Protein 4C6H (pdb70)

Solvent-accessible surface area: 11562 Å² total; per-residue (Å²): 190,91,57,30,109,88,108,14,94,82,15,78,0,120,66,30,64,0,0,18,10,26,96,46,127,54,67,8,2,0,0,0,0,0,4,1,2,2,0,16,3,0,38,60,0,17,86,46,0,61,78,85,4,43,7,0,0,0,0,0,1,0,0,7,26,7,50,54,19,100,147,21,13,90,131,16,0,34,2,54,52,1,16,71,24,1,39,21,0,0,133,102,19,43,3,80,107,74,0,1,0,0,0,0,15,7,0,0,0,0,0,0,36,6,0,54,76,67,54,143,6,17,67,0,0,0,0,0,3,3,18,9,28,28,20,165,40,45,120,56,7,18,132,151,12,41,137,40,25,68,34,0,60,36,129,49,0,49,86,28,0,19,119,110,7,50,14,0,65,38,28,0,67,48,17,7,96,83,127,28,72,142,138,24,19,68,23,3,82,90,16,0,69,99,75,26,61,38,21,6,0,0,0,6,0,1,54,18,18,2,3,107,33,113,22,137,74,0,19,98,32,1,71,44,0,38,97,36,0,36,131,20,84,16,34,0,0,0,1,8,3,88,64,4,18,32,3,47,46,128,18,39,89,122,1,115,90,21,42,87,45,63,62,50,71,6,52,0,16,16,2,0,2,4,35,5,24,86,99,0,0,42,15,0,87,96,16,19,75,90,89

CATH classification: 3.40.50.1820

Sequence (291 aa):
TTSFRRDKKKKFATVHGKQMAYIEEEGTGDPIVFLHGNPMSSYLWRNIIMPHLAGKGRRLIAPDLIGMGDSDKLDNNSGPDSYTFAEHCTYLFALLEEQLGVTENNVTLVIHDWGSGLGFHWAHTHSDAVKGIAFMEAIVETREESWDAFPERAREMFQALRSPAGEEMVLEKNLFVEALVPGSSILRDLTEEEMNEYRRPFANAGEDRRPTLTFPRQVPIEGQPKDVTELVDAYVDDWLGQTSIPKLFIINADPGVLITGEVVRDRVRRSWPNLTEVVTVAGLHFIQEDSPDDEIGAAVRRDWHASL

Secondary structure (DSSP, 8-state):
---TGGG-EEEEETTEEEEEEEE-SSSEEEEE--TT--GGGGTTTGGGGTTSSEEEEEPPTTSTTSPPPTT--TTSS-HHHHHHHHHHHHHHTT--SSEEEEEEHHHHHHHHHHHHHTTTSEEEEEEEEE----BSSGGGS-GGGHHHHHHHTSTTHHIIIIIT-HIIIIIHHHT-SSPPPHHHHHHHHGGG-SSSGGGTHHHHHHHHS-BTTBSHHHHHHHHHHHHHHTT--S-EEEEEEEE-SSS-HHHHHHHTTSTTEEEEEEEESS-GGGT-HHHHHHHHHHHHHT-

Radius of gyration: 17.49 Å; Cα contacts (8 Å, |Δi|>4): 575; chains: 1; bounding box: 44×41×46 Å

Structure (mmCIF, N/CA/C/O backbone):
data_4C6H
#
_entry.id   4C6H
#
_cell.length_a   64.450
_cell.length_b   71.410
_cell.length_c   59.750
_cell.angle_alpha   90.00
_cell.angle_beta   90.00
_cell.angle_gamma   90.00
#
_symmetry.space_group_name_H-M   'P 21 21 2'
#
loop_
_entity.id
_entity.type
_entity.pdbx_description
1 polymer 'HALOALKANE DEHALOGENASE'
2 non-polymer 'CHLORIDE ION'
3 non-polymer 'TRIETHYLENE GLYCOL'
4 non-polymer HEXAN-1-OL
5 water water
#
loop_
_atom_site.group_PDB
_atom_site.id
_atom_site.type_symbol
_atom_site.label_atom_id
_atom_site.label_alt_id
_atom_site.label_comp_id
_atom_site.label_asym_id
_atom_site.label_entity_id
_atom_site.label_seq_id
_atom_site.pdbx_PDB_ins_code
_atom_site.Cartn_x
_atom_site.Cartn_y
_atom_site.Cartn_z
_atom_site.occupancy
_atom_site.B_iso_or_equiv
_atom_site.auth_seq_id
_atom_site.auth_comp_id
_atom_site.auth_asym_id
_atom_site.auth_atom_id
_atom_site.pdbx_PDB_model_num
ATOM 1 N N . THR A 1 1 ? 15.269 5.832 -9.583 1.00 92.52 2 THR A N 1
ATOM 2 C CA . THR A 1 1 ? 14.000 6.419 -9.053 1.00 90.03 2 THR A CA 1
ATOM 3 C C . THR A 1 1 ? 12.807 6.058 -9.948 1.00 93.38 2 THR A C 1
ATOM 4 O O . THR A 1 1 ? 12.952 5.942 -11.171 1.00 101.28 2 THR A O 1
ATOM 8 N N . THR A 1 2 ? 11.639 5.862 -9.335 1.00 71.38 3 THR A N 1
ATOM 9 C CA . THR A 1 2 ? 10.419 5.537 -10.082 1.00 69.84 3 THR A CA 1
ATOM 10 C C . THR A 1 2 ? 9.705 6.805 -10.562 1.00 60.48 3 THR A C 1
ATOM 11 O O . THR A 1 2 ? 9.229 7.605 -9.751 1.00 62.99 3 THR A O 1
ATOM 15 N N . SER A 1 3 ? 9.628 6.970 -11.882 1.00 55.29 4 SER A N 1
ATOM 16 C CA . SER A 1 3 ? 8.987 8.146 -12.481 1.00 48.43 4 SER A CA 1
ATOM 17 C C . SER A 1 3 ? 7.464 8.058 -12.397 1.00 51.63 4 SER A C 1
ATOM 18 O O . SER A 1 3 ? 6.897 7.007 -12.039 1.00 39.63 4 SER A O 1
ATOM 21 N N . PHE A 1 4 ? 6.802 9.170 -12.708 1.00 37.54 5 PHE A N 1
ATOM 22 C CA . PHE A 1 4 ? 5.349 9.223 -12.603 1.00 34.59 5 PHE A CA 1
ATOM 23 C C . PHE A 1 4 ? 4.674 8.336 -13.635 1.00 23.13 5 PHE A C 1
ATOM 24 O O . PHE A 1 4 ? 3.814 7.534 -13.266 1.00 31.38 5 PHE A O 1
ATOM 32 N N . ARG A 1 5 ? 5.049 8.495 -14.907 1.00 27.87 6 ARG A N 1
ATOM 33 C CA A ARG A 1 5 ? 4.575 7.625 -15.998 0.60 29.33 6 ARG A CA 1
ATOM 34 C CA B ARG A 1 5 ? 4.571 7.640 -15.988 0.40 28.98 6 ARG A CA 1
ATOM 35 C C . ARG A 1 5 ? 4.596 6.149 -15.577 1.00 36.29 6 ARG A C 1
ATOM 36 O O . ARG A 1 5 ? 3.633 5.400 -15.821 1.00 27.45 6 ARG A O 1
ATOM 51 N N . ASP A 1 6 ? 5.679 5.741 -14.916 1.00 32.59 7 ASP A N 1
ATOM 52 C CA . ASP A 1 6 ? 5.856 4.357 -14.444 1.00 32.18 7 ASP A CA 1
ATOM 53 C C . ASP A 1 6 ? 4.793 3.818 -13.490 1.00 30.61 7 ASP A C 1
ATOM 54 O O . ASP A 1 6 ? 4.539 2.604 -13.475 1.00 25.85 7 ASP A O 1
ATOM 59 N N . LYS A 1 7 ? 4.182 4.692 -12.687 1.00 25.15 8 LYS A N 1
ATOM 60 C CA . LYS A 1 7 ? 3.186 4.256 -11.706 1.00 24.08 8 LYS A CA 1
ATOM 61 C C . LYS A 1 7 ? 1.778 4.018 -12.295 1.00 21.34 8 LYS A C 1
ATOM 62 O O . LYS A 1 7 ? 0.881 3.583 -11.572 1.00 24.36 8 LYS A O 1
ATOM 68 N N . LYS A 1 8 ? 1.597 4.286 -13.587 1.00 16.48 9 LYS A N 1
ATOM 69 C CA . LYS A 1 8 ? 0.254 4.260 -14.174 1.00 18.45 9 LYS A CA 1
ATOM 70 C C . LYS A 1 8 ? -0.249 2.878 -14.581 1.00 18.63 9 LYS A C 1
ATOM 71 O O . LYS A 1 8 ? 0.529 2.023 -15.034 1.00 20.05 9 LYS A O 1
ATOM 77 N N . LYS A 1 9 ? -1.546 2.698 -14.370 1.00 18.52 10 LYS A N 1
ATOM 78 C CA A LYS A 1 9 ? -2.274 1.531 -14.855 0.60 16.82 10 LYS A CA 1
ATOM 79 C CA B LYS A 1 9 ? -2.302 1.536 -14.836 0.40 17.23 10 LYS A CA 1
ATOM 80 C C . LYS A 1 9 ? -3.015 1.923 -16.123 1.00 21.01 10 LYS A C 1
ATOM 81 O O . LYS A 1 9 ? -3.159 3.130 -16.444 1.00 18.40 10 LYS A O 1
ATOM 92 N N . PHE A 1 10 ? -3.485 0.929 -16.863 1.00 17.66 11 PHE A N 1
ATOM 93 C CA . PHE A 1 10 ? -4.101 1.181 -18.146 1.00 17.85 11 PHE A CA 1
ATOM 94 C C . PHE A 1 10 ? -5.381 0.386 -18.325 1.00 24.87 11 PHE A C 1
ATOM 95 O O . PHE A 1 10 ? -5.441 -0.791 -17.955 1.00 25.06 11 PHE A O 1
ATOM 103 N N . ALA A 1 11 ? -6.384 1.028 -18.911 1.00 20.81 12 ALA A N 1
ATOM 104 C CA . ALA A 1 11 ? -7.659 0.389 -19.203 1.00 22.24 12 ALA A CA 1
ATOM 105 C C . ALA A 1 11 ? -8.024 0.610 -20.663 1.00 23.20 12 ALA A C 1
ATOM 106 O O . ALA A 1 11 ? -7.730 1.656 -21.241 1.00 21.69 12 ALA A O 1
ATOM 108 N N . THR A 1 12 ? -8.665 -0.384 -21.280 1.00 22.33 13 THR A N 1
ATOM 109 C CA . THR A 1 12 ? -9.102 -0.235 -22.652 1.00 22.36 13 THR A CA 1
ATOM 110 C C . THR A 1 12 ? -10.549 0.269 -22.688 1.00 18.52 13 THR A C 1
ATOM 111 O O . THR A 1 12 ? -11.462 -0.375 -22.158 1.00 22.89 13 THR A O 1
ATOM 115 N N . VAL A 1 13 ? -10.734 1.468 -23.244 1.00 19.10 14 VAL A N 1
ATOM 116 C CA . VAL A 1 13 ? -12.029 2.146 -23.227 1.00 20.01 14 VAL A CA 1
ATOM 117 C C . VAL A 1 13 ? -12.385 2.523 -24.648 1.00 21.40 14 VAL A C 1
ATOM 118 O O . VAL A 1 13 ? -11.661 3.292 -25.291 1.00 22.75 14 VAL A O 1
ATOM 122 N N . HIS A 1 14 ? -13.481 1.962 -25.155 1.00 23.11 15 HIS A N 1
ATOM 123 C CA . HIS A 1 14 ? -13.806 2.104 -26.589 1.00 25.34 15 HIS A CA 1
ATOM 124 C C . HIS A 1 14 ? -12.601 1.876 -27.507 1.00 27.31 15 HIS A C 1
ATOM 125 O O . HIS A 1 14 ? -12.418 2.602 -28.489 1.00 32.23 15 HIS A O 1
ATOM 132 N N . GLY A 1 15 ? -11.791 0.867 -27.182 1.00 30.52 16 GLY A N 1
ATOM 133 C CA . GLY A 1 15 ? -10.618 0.519 -27.981 1.00 33.18 16 GLY A CA 1
ATOM 134 C C . GLY A 1 15 ? -9.380 1.378 -27.765 1.00 35.33 16 GLY A C 1
ATOM 135 O O . GLY A 1 15 ? -8.323 1.096 -28.334 1.00 35.52 16 GLY A O 1
ATOM 136 N N . LYS A 1 16 ? -9.502 2.429 -26.952 1.00 23.91 17 LYS A N 1
ATOM 137 C CA . LYS A 1 16 ? -8.377 3.344 -26.679 1.00 28.93 17 LYS A CA 1
ATOM 138 C C . LYS A 1 16 ? -7.826 3.074 -25.279 1.00 21.56 17 LYS A C 1
ATOM 139 O O . LYS A 1 16 ? -8.592 2.770 -24.364 1.00 26.74 17 LYS A O 1
ATOM 145 N N . GLN A 1 17 ? -6.507 3.184 -25.085 1.00 21.88 18 GLN A N 1
ATOM 146 C CA . GLN A 1 17 ? -5.932 2.983 -23.761 1.00 24.17 18 GLN A CA 1
ATOM 147 C C . GLN A 1 17 ? -6.090 4.292 -22.990 1.00 22.70 18 GLN A C 1
ATOM 148 O O . GLN A 1 17 ? -5.754 5.365 -23.517 1.00 24.64 18 GLN A O 1
ATOM 154 N N . MET A 1 18 ? -6.599 4.179 -21.759 1.00 21.07 19 MET A N 1
ATOM 155 C CA . MET A 1 18 ? -6.677 5.329 -20.841 1.00 21.19 19 MET A CA 1
ATOM 156 C C . MET A 1 18 ? -5.825 5.019 -19.645 1.00 20.29 19 MET A C 1
ATOM 157 O O . MET A 1 18 ? -5.940 3.938 -19.061 1.00 20.58 19 MET A O 1
ATOM 162 N N . ALA A 1 19 ? -4.943 5.961 -19.298 1.00 18.27 20 ALA A N 1
ATOM 163 C CA . ALA A 1 19 ? -4.017 5.796 -18.182 1.00 15.98 20 ALA A CA 1
ATOM 164 C C . ALA A 1 19 ? -4.603 6.379 -16.937 1.00 15.54 20 ALA A C 1
ATOM 165 O O . ALA A 1 19 ? -5.354 7.362 -17.015 1.00 17.83 20 ALA A O 1
ATOM 167 N N . TYR A 1 20 ? -4.257 5.801 -15.798 1.00 15.74 21 TYR A N 1
ATOM 168 C CA . TYR A 1 20 ? -4.718 6.341 -14.517 1.00 16.86 21 TYR A CA 1
ATOM 169 C C . TYR A 1 20 ? -3.858 5.840 -13.390 1.00 19.18 21 TYR A C 1
ATOM 170 O O . TYR A 1 20 ? -3.249 4.761 -13.462 1.00 18.71 21 TYR A O 1
ATOM 179 N N . ILE A 1 21 ? -3.822 6.627 -12.337 1.00 15.98 22 ILE A N 1
ATOM 180 C CA . ILE A 1 21 ? -3.273 6.215 -11.082 1.00 17.12 22 ILE A CA 1
ATOM 181 C C . ILE A 1 21 ? -4.371 5.570 -10.261 1.00 19.82 22 ILE A C 1
ATOM 182 O O . ILE A 1 21 ? -5.479 6.111 -10.169 1.00 18.66 22 ILE A O 1
ATOM 187 N N . GLU A 1 22 ? -4.075 4.410 -9.670 1.00 20.78 23 GLU A N 1
ATOM 188 C CA . GLU A 1 22 ? -4.967 3.836 -8.676 1.00 22.45 23 GLU A CA 1
ATOM 189 C C . GLU A 1 22 ? -4.185 3.233 -7.516 1.00 26.82 23 GLU A C 1
ATOM 190 O O . GLU A 1 22 ? -3.310 2.375 -7.730 1.00 28.36 23 GLU A O 1
ATOM 196 N N . GLU A 1 23 ? -4.502 3.684 -6.304 1.00 18.01 24 GLU A N 1
ATOM 197 C CA A GLU A 1 23 ? -3.850 3.162 -5.093 0.60 21.68 24 GLU A CA 1
ATOM 198 C CA B GLU A 1 23 ? -3.839 3.190 -5.089 0.40 21.88 24 GLU A CA 1
ATOM 199 C C . GLU A 1 23 ? -4.807 3.017 -3.917 1.00 24.51 24 GLU A C 1
ATOM 200 O O . GLU A 1 23 ? -5.618 3.885 -3.646 1.00 22.34 24 GLU A O 1
ATOM 211 N N . GLY A 1 24 ? -4.702 1.896 -3.200 1.00 19.99 25 GLY A N 1
ATOM 212 C CA . GLY A 1 24 ? -5.491 1.714 -1.984 1.00 20.84 25 GLY A CA 1
ATOM 213 C C . GLY A 1 24 ? -6.804 0.990 -2.231 1.00 18.57 25 GLY A C 1
ATOM 214 O O . GLY A 1 24 ? -7.162 0.685 -3.369 1.00 21.18 25 GLY A O 1
ATOM 215 N N . THR A 1 25 ? -7.518 0.715 -1.145 1.00 19.87 26 THR A N 1
ATOM 216 C CA . THR A 1 25 ? -8.789 -0.020 -1.230 1.00 21.03 26 THR A CA 1
ATOM 217 C C . THR A 1 25 ? -9.857 0.766 -0.479 1.00 21.29 26 THR A C 1
ATOM 218 O O . THR A 1 25 ? -9.563 1.591 0.394 1.00 23.13 26 THR A O 1
ATOM 222 N N . GLY A 1 26 ? -11.109 0.516 -0.817 1.00 20.21 27 GLY A N 1
ATOM 223 C CA . GLY A 1 26 ? -12.197 1.168 -0.107 1.00 19.36 27 GLY A CA 1
ATOM 224 C C . GLY A 1 26 ? -13.027 1.906 -1.129 1.00 17.48 27 GLY A C 1
ATOM 225 O O . GLY A 1 26 ? -12.986 1.578 -2.309 1.00 21.41 27 GLY A O 1
ATOM 226 N N . ASP A 1 27 ? -13.781 2.892 -0.660 1.00 20.59 28 ASP A N 1
ATOM 227 C CA . ASP A 1 27 ? -14.626 3.694 -1.544 1.00 18.84 28 ASP A CA 1
ATOM 228 C C . ASP A 1 27 ? -13.738 4.648 -2.356 1.00 16.34 28 ASP A C 1
ATOM 229 O O . ASP A 1 27 ? -12.671 5.040 -1.890 1.00 21.54 28 ASP A O 1
ATOM 234 N N . PRO A 1 28 ? -14.160 4.977 -3.590 1.00 16.93 29 PRO A N 1
ATOM 235 C CA . PRO A 1 28 ? -13.258 5.751 -4.464 1.00 15.64 29 PRO A CA 1
ATOM 236 C C . PRO A 1 28 ? -13.158 7.219 -4.106 1.00 14.29 29 PRO A C 1
ATOM 237 O O . PRO A 1 28 ? -14.152 7.841 -3.746 1.00 15.25 29 PRO A O 1
ATOM 241 N N . ILE A 1 29 ? -11.941 7.749 -4.237 1.00 12.20 30 ILE A N 1
ATOM 242 C CA . ILE A 1 29 ? -11.687 9.191 -4.100 1.00 12.47 30 ILE A CA 1
ATOM 243 C C . ILE A 1 29 ? -11.039 9.519 -5.431 1.00 12.57 30 ILE A C 1
ATOM 244 O O . ILE A 1 29 ? -9.926 9.069 -5.694 1.00 12.84 30 ILE A O 1
ATOM 249 N N . VAL A 1 30 ? -11.775 10.259 -6.260 1.00 11.25 31 VAL A N 1
ATOM 250 C CA . VAL A 1 30 ? -11.456 10.402 -7.696 1.00 10.03 31 VAL A CA 1
ATOM 251 C C . VAL A 1 30 ? -11.013 11.828 -7.957 1.00 12.60 31 VAL A C 1
ATOM 252 O O . VAL A 1 30 ? -11.792 12.757 -7.729 1.00 12.52 31 VAL A O 1
ATOM 256 N N . PHE A 1 31 ? -9.786 11.965 -8.473 1.00 11.47 32 PHE A N 1
ATOM 257 C CA . PHE A 1 31 ? -9.141 13.272 -8.690 1.00 11.82 32 PHE A CA 1
ATOM 258 C C . PHE A 1 31 ? -9.182 13.585 -10.174 1.00 12.79 32 PHE A C 1
ATOM 259 O O . PHE A 1 31 ? -8.595 12.821 -10.964 1.00 12.67 32 PHE A O 1
ATOM 267 N N . LEU A 1 32 ? -9.848 14.681 -10.579 1.00 10.04 33 LEU A N 1
ATOM 268 C CA . LEU A 1 32 ? -10.028 14.959 -12.045 1.00 8.64 33 LEU A CA 1
ATOM 269 C C . LEU A 1 32 ? -9.315 16.230 -12.421 1.00 11.92 33 LEU A C 1
ATOM 270 O O . LEU A 1 32 ? -9.669 17.323 -11.962 1.00 11.13 33 LEU A O 1
ATOM 275 N N . HIS A 1 33 ? -8.283 16.078 -13.254 1.00 11.24 34 HIS A N 1
ATOM 276 C CA . HIS A 1 33 ? -7.564 17.249 -13.777 1.00 11.37 34 HIS A CA 1
ATOM 277 C C . HIS A 1 33 ? -8.320 17.910 -14.923 1.00 11.26 34 HIS A C 1
ATOM 278 O O . HIS A 1 33 ? -9.272 17.321 -15.482 1.00 12.75 34 HIS A O 1
ATOM 285 N N . GLY A 1 34 ? -7.820 19.076 -15.333 1.00 11.80 35 GLY A N 1
ATOM 286 C CA . GLY A 1 34 ? -8.352 19.782 -16.521 1.00 12.02 35 GLY A CA 1
ATOM 287 C C . GLY A 1 34 ? -7.247 20.166 -17.520 1.00 11.75 35 GLY A C 1
ATOM 288 O O . GLY A 1 34 ? -6.273 19.430 -17.702 1.00 12.71 35 GLY A O 1
ATOM 289 N N . ASN A 1 35 ? -7.387 21.330 -18.151 1.00 11.45 36 ASN A N 1
ATOM 290 C CA . ASN A 1 35 ? -6.526 21.671 -19.290 1.00 12.35 36 ASN A CA 1
ATOM 291 C C . ASN A 1 35 ? -5.361 22.556 -18.850 1.00 14.32 36 ASN A C 1
ATOM 292 O O . ASN A 1 35 ? -5.583 23.531 -18.117 1.00 14.60 36 ASN A O 1
ATOM 297 N N . PRO A 1 36 ? -4.128 22.283 -19.334 1.00 13.77 37 PRO A N 1
ATOM 298 C CA . PRO A 1 36 ? -3.616 21.228 -20.213 1.00 14.89 37 PRO A CA 1
ATOM 299 C C . PRO A 1 36 ? -2.818 20.197 -19.404 1.00 13.05 37 PRO A C 1
ATOM 300 O O . PRO A 1 36 ? -1.661 19.898 -19.695 1.00 12.91 37 PRO A O 1
ATOM 304 N N . MET A 1 37 ? -3.425 19.716 -18.326 1.00 13.76 38 MET A N 1
ATOM 305 C CA . MET A 1 37 ? -2.698 18.974 -17.325 1.00 13.85 38 MET A CA 1
ATOM 306 C C . MET A 1 37 ? -2.928 17.468 -17.420 1.00 11.31 38 MET A C 1
ATOM 307 O O . MET A 1 37 ? -3.358 16.989 -18.463 1.00 13.85 38 MET A O 1
ATOM 312 N N . SER A 1 38 ? -2.611 16.735 -16.349 1.00 13.20 39 SER A N 1
ATOM 313 C CA . SER A 1 38 ? -2.814 15.278 -16.282 1.00 12.46 39 SER A CA 1
ATOM 314 C C . SER A 1 38 ? -2.930 14.902 -14.831 1.00 12.17 39 SER A C 1
ATOM 315 O O . SER A 1 38 ? -2.943 15.763 -13.933 1.00 11.50 39 SER A O 1
ATOM 318 N N . SER A 1 39 ? -2.993 13.601 -14.581 1.00 11.42 40 SER A N 1
ATOM 319 C CA . SER A 1 39 ? -3.009 13.135 -13.197 1.00 11.21 40 SER A CA 1
ATOM 320 C C . SER A 1 39 ? -1.816 13.617 -12.377 1.00 10.62 40 SER A C 1
ATOM 321 O O . SER A 1 39 ? -1.881 13.647 -11.124 1.00 12.24 40 SER A O 1
ATOM 324 N N . TYR A 1 40 ? -0.725 14.007 -13.059 1.00 12.25 41 TYR A N 1
ATOM 325 C CA . TYR A 1 40 ? 0.462 14.526 -12.376 1.00 12.93 41 TYR A CA 1
ATOM 326 C C . TYR A 1 40 ? 0.154 15.751 -11.502 1.00 11.33 41 TYR A C 1
ATOM 327 O O . TYR A 1 40 ? 0.822 15.989 -10.493 1.00 12.95 41 TYR A O 1
ATOM 336 N N . LEU A 1 41 ? -0.895 16.485 -11.882 1.00 11.33 42 LEU A N 1
ATOM 3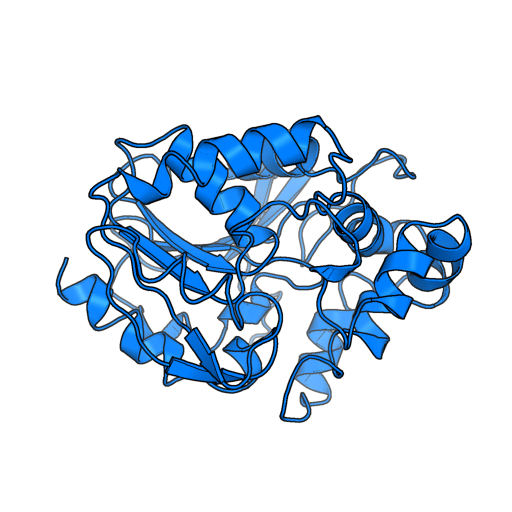37 C CA . LEU A 1 41 ? -1.348 17.666 -11.124 1.00 11.31 42 LEU A CA 1
ATOM 338 C C . LEU A 1 41 ? -1.692 17.314 -9.679 1.00 11.71 42 LEU A C 1
ATOM 339 O O . LEU A 1 41 ? -1.597 18.186 -8.784 1.00 11.46 42 LEU A O 1
ATOM 344 N N . TRP A 1 42 ? -2.081 16.046 -9.448 1.00 10.02 43 TRP A N 1
ATOM 345 C CA . TRP A 1 42 ? -2.510 15.611 -8.112 1.00 10.28 43 TRP A CA 1
ATOM 346 C C . TRP A 1 42 ? -1.415 14.904 -7.314 1.00 11.17 43 TRP A C 1
ATOM 347 O O . TRP A 1 42 ? -1.636 14.459 -6.177 1.00 11.55 43 TRP A O 1
ATOM 358 N N . ARG A 1 43 ? -0.219 14.828 -7.881 1.00 11.53 44 ARG A N 1
ATOM 359 C CA . ARG A 1 43 ? 0.858 14.044 -7.236 1.00 13.41 44 ARG A CA 1
ATOM 360 C C . ARG A 1 43 ? 1.191 14.417 -5.788 1.00 13.64 44 ARG A C 1
ATOM 361 O O . ARG A 1 43 ? 1.536 13.540 -4.986 1.00 13.75 44 ARG A O 1
ATOM 369 N N . ASN A 1 44 ? 1.105 15.708 -5.449 1.00 11.51 45 ASN A N 1
ATOM 370 C CA . ASN A 1 44 ? 1.455 16.152 -4.112 1.00 13.08 45 ASN A CA 1
ATOM 371 C C . ASN A 1 44 ? 0.255 16.266 -3.164 1.00 12.80 45 ASN A C 1
ATOM 372 O O . ASN A 1 44 ? 0.426 16.541 -1.988 1.00 13.05 45 ASN A O 1
ATOM 377 N N . ILE A 1 45 ? -0.942 16.020 -3.709 1.00 11.97 46 ILE A N 1
ATOM 378 C CA A ILE A 1 45 ? -2.143 16.060 -2.902 0.60 11.87 46 ILE A CA 1
ATOM 379 C CA B ILE A 1 45 ? -2.227 16.065 -3.008 0.40 12.21 46 ILE A CA 1
ATOM 380 C C . ILE A 1 45 ? -2.592 14.655 -2.523 1.00 13.67 46 ILE A C 1
ATOM 381 O O . ILE A 1 45 ? -2.979 14.438 -1.363 1.00 12.64 46 ILE A O 1
ATOM 390 N N . MET A 1 46 ? -2.480 13.709 -3.446 1.00 13.36 47 MET A N 1
ATOM 391 C CA . MET A 1 46 ? -2.854 12.310 -3.154 1.00 12.57 47 MET A CA 1
ATOM 392 C C . MET A 1 46 ? -2.237 11.694 -1.881 1.00 13.06 47 MET A C 1
ATOM 393 O O . MET A 1 46 ? -2.928 10.949 -1.183 1.00 13.31 47 MET A O 1
ATOM 398 N N . PRO A 1 47 ? -0.951 11.966 -1.556 1.00 12.91 48 PRO A N 1
ATOM 399 C CA . PRO A 1 47 ? -0.414 11.340 -0.331 1.00 13.58 48 PRO A CA 1
ATOM 400 C C . PRO A 1 47 ? -1.125 11.736 0.950 1.00 14.77 48 PRO A C 1
ATOM 401 O O . PRO A 1 47 ? -1.113 10.968 1.908 1.00 15.26 48 PRO A O 1
ATOM 405 N N . HIS A 1 48 ? -1.781 12.901 0.960 1.00 13.35 49 HIS A N 1
ATOM 406 C CA . HIS A 1 48 ? -2.576 13.327 2.113 1.00 12.57 49 HIS A CA 1
ATOM 407 C C . HIS A 1 48 ? -3.834 12.480 2.316 1.00 14.47 49 HIS A C 1
ATOM 408 O O . HIS A 1 48 ? -4.432 12.513 3.397 1.00 16.48 49 HIS A O 1
ATOM 415 N N . LEU A 1 49 ? -4.219 11.744 1.286 1.00 13.06 50 LEU A N 1
ATOM 416 C CA . LEU A 1 49 ? -5.400 10.854 1.375 1.00 14.78 50 LEU A CA 1
ATOM 417 C C . LEU A 1 49 ? -5.010 9.368 1.405 1.00 15.73 50 LEU A C 1
ATOM 418 O O . LEU A 1 49 ? -5.872 8.480 1.371 1.00 15.23 50 LEU A O 1
ATOM 423 N N . ALA A 1 50 ? -3.712 9.076 1.487 1.00 16.20 51 ALA A N 1
ATOM 424 C CA . ALA A 1 50 ? -3.288 7.680 1.467 1.00 18.12 51 ALA A CA 1
ATOM 425 C C . ALA A 1 50 ? -3.890 6.930 2.661 1.00 17.56 51 ALA A C 1
ATOM 426 O O . ALA A 1 50 ? -3.895 7.418 3.801 1.00 17.87 51 ALA A O 1
ATOM 428 N N . GLY A 1 51 ? -4.451 5.764 2.365 1.00 17.87 52 GLY A N 1
ATOM 429 C CA . GLY A 1 51 ? -5.104 4.946 3.376 1.00 21.95 52 GLY A CA 1
ATOM 430 C C . GLY A 1 51 ? -6.507 5.400 3.737 1.00 25.28 52 GLY A C 1
ATOM 431 O O . GLY A 1 51 ? -7.117 4.863 4.685 1.00 25.18 52 GLY A O 1
ATOM 432 N N . LYS A 1 52 ? -7.036 6.388 3.003 1.00 18.97 53 LYS A N 1
ATOM 433 C CA . LYS A 1 52 ? -8.400 6.892 3.298 1.00 17.54 53 LYS A CA 1
ATOM 434 C C . LYS A 1 52 ? -9.444 6.367 2.330 1.00 18.58 53 LYS A C 1
ATOM 435 O O . LYS A 1 52 ? -10.653 6.509 2.545 1.00 22.81 53 LYS A O 1
ATOM 441 N N . GLY A 1 53 ? -8.985 5.740 1.268 1.00 19.65 54 GLY A N 1
ATOM 442 C CA . GLY A 1 53 ? -9.857 5.164 0.271 1.00 23.19 54 GLY A CA 1
ATOM 443 C C . GLY A 1 53 ? -9.085 4.728 -0.941 1.00 19.69 54 GLY A C 1
ATOM 444 O O . GLY A 1 53 ? -7.853 4.686 -0.943 1.00 19.17 54 GLY A O 1
ATOM 445 N N . ARG A 1 54 ? -9.828 4.351 -1.964 1.00 15.90 55 ARG A N 1
ATOM 446 C CA A ARG A 1 54 ? -9.285 3.916 -3.221 0.50 15.26 55 ARG A CA 1
ATOM 447 C CA B ARG A 1 54 ? -9.235 3.924 -3.217 0.50 15.91 55 ARG A CA 1
ATOM 448 C C . ARG A 1 54 ? -9.035 5.162 -4.075 1.00 18.42 55 ARG A C 1
ATOM 449 O O . ARG A 1 54 ? -9.977 5.697 -4.633 1.00 17.21 55 ARG A O 1
ATOM 464 N N . LEU A 1 55 ? -7.778 5.606 -4.155 1.00 16.06 56 LEU A N 1
ATOM 465 C CA . LEU A 1 55 ? -7.441 6.857 -4.863 1.00 14.09 56 LEU A CA 1
ATOM 466 C C . LEU A 1 55 ? -7.292 6.604 -6.343 1.00 16.60 56 LEU A C 1
ATOM 467 O O . LEU A 1 55 ? -6.513 5.736 -6.772 1.00 17.20 56 LEU A O 1
ATOM 472 N N . ILE A 1 56 ? -8.057 7.341 -7.138 1.00 11.71 57 ILE A N 1
ATOM 473 C CA . ILE A 1 56 ? -8.036 7.171 -8.577 1.00 12.53 57 ILE A CA 1
ATOM 474 C C . ILE A 1 56 ? -7.835 8.533 -9.237 1.00 13.97 57 ILE A C 1
ATOM 475 O O . ILE A 1 56 ? -8.591 9.456 -8.996 1.00 13.43 57 ILE A O 1
ATOM 480 N N . ALA A 1 57 ? -6.817 8.635 -10.093 1.00 13.39 58 ALA A N 1
ATOM 481 C CA . ALA A 1 57 ? -6.555 9.883 -10.822 1.00 13.77 58 ALA A CA 1
ATOM 482 C C . ALA A 1 57 ? -6.341 9.569 -12.300 1.00 12.83 58 ALA A C 1
ATOM 483 O O . ALA A 1 57 ? -5.239 9.154 -12.702 1.00 14.70 58 ALA A O 1
ATOM 485 N N . PRO A 1 58 ? -7.404 9.694 -13.107 1.00 12.56 59 PRO A N 1
ATOM 486 C CA . PRO A 1 58 ? -7.293 9.350 -14.528 1.00 14.42 59 PRO A CA 1
ATOM 487 C C . PRO A 1 58 ? -6.659 10.443 -15.356 1.00 14.38 59 PRO A C 1
ATOM 488 O O . PRO A 1 58 ? -6.774 11.649 -15.006 1.00 13.99 59 PRO A O 1
ATOM 492 N N . ASP A 1 59 ? -6.034 10.050 -16.460 1.00 13.56 60 ASP A N 1
ATOM 493 C CA . ASP A 1 59 ? -5.667 10.983 -17.499 1.00 14.71 60 ASP A CA 1
ATOM 494 C C . ASP A 1 59 ? -6.801 11.005 -18.521 1.00 15.30 60 ASP A C 1
ATOM 495 O O . ASP A 1 59 ? -7.164 9.950 -19.083 1.00 16.50 60 ASP A O 1
ATOM 500 N N . LEU A 1 60 ? -7.358 12.197 -18.778 1.00 13.74 61 LEU A N 1
ATOM 501 C CA . LEU A 1 60 ? -8.390 12.335 -19.792 1.00 12.56 61 LEU A CA 1
ATOM 502 C C . LEU A 1 60 ? -7.873 11.873 -21.162 1.00 14.60 61 LEU A C 1
ATOM 503 O O . LEU A 1 60 ? -6.660 11.877 -21.422 1.00 15.76 61 LEU A O 1
ATOM 508 N N . ILE A 1 61 ? -8.796 11.467 -22.029 1.00 14.91 62 ILE A N 1
ATOM 509 C CA . ILE A 1 61 ? -8.403 11.016 -23.382 1.00 17.36 62 ILE A CA 1
ATOM 510 C C . ILE A 1 61 ? -7.576 12.106 -24.077 1.00 18.38 62 ILE A C 1
ATOM 511 O O . ILE A 1 61 ? -7.882 13.313 -23.977 1.00 16.30 62 ILE A O 1
ATOM 516 N N . GLY A 1 62 ? -6.510 11.691 -24.755 1.00 17.72 63 GLY A N 1
ATOM 517 C CA . GLY A 1 62 ? -5.646 12.645 -25.468 1.00 17.71 63 GLY A CA 1
ATOM 518 C C . GLY A 1 62 ? -4.649 13.367 -24.572 1.00 14.10 63 GLY A C 1
ATOM 519 O O . GLY A 1 62 ? -3.880 14.194 -25.051 1.00 16.85 63 GLY A O 1
ATOM 520 N N . MET A 1 63 ? -4.663 13.038 -23.267 1.00 13.97 64 MET A N 1
ATOM 521 C CA . MET A 1 63 ? -3.820 13.768 -22.306 1.00 14.41 64 MET A CA 1
ATOM 522 C C . MET A 1 63 ? -3.032 12.819 -21.415 1.00 14.86 64 MET A C 1
ATOM 523 O O . MET A 1 63 ? -3.341 11.615 -21.337 1.00 14.35 64 MET A O 1
ATOM 528 N N . GLY A 1 64 ? -1.997 13.321 -20.744 1.00 14.08 65 GLY A N 1
ATOM 529 C CA . GLY A 1 64 ? -1.190 12.426 -19.879 1.00 14.83 65 GLY A CA 1
ATOM 530 C C . GLY A 1 64 ? -0.695 11.255 -20.725 1.00 14.67 65 GLY A C 1
ATOM 531 O O . GLY A 1 64 ? -0.177 11.440 -21.835 1.00 17.80 65 GLY A O 1
ATOM 532 N N . ASP A 1 65 ? -0.893 10.070 -20.194 1.00 15.50 66 ASP A N 1
ATOM 533 C CA . ASP A 1 65 ? -0.468 8.847 -20.886 1.00 17.22 66 ASP A CA 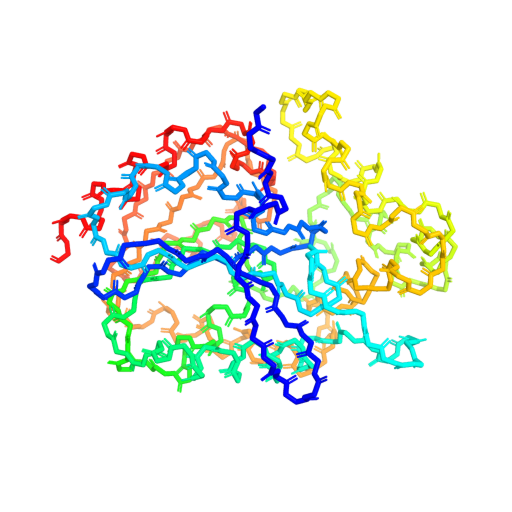1
ATOM 534 C C . ASP A 1 65 ? -1.617 8.116 -21.547 1.00 18.59 66 ASP A C 1
ATOM 535 O O . ASP A 1 65 ? -1.450 6.972 -22.002 1.00 19.70 66 ASP A O 1
ATOM 540 N N . SER A 1 66 ? -2.776 8.772 -21.637 1.00 17.47 67 SER A N 1
ATOM 541 C CA . SER A 1 66 ? -3.893 8.219 -22.383 1.00 17.45 67 SER A CA 1
ATOM 542 C C . SER A 1 66 ? -3.632 8.347 -23.883 1.00 17.66 67 SER A C 1
ATOM 543 O O . SER A 1 66 ? -2.916 9.244 -24.332 1.00 18.31 67 SER A O 1
ATOM 546 N N . ASP A 1 67 ? -4.202 7.423 -24.649 1.00 19.02 68 ASP A N 1
ATOM 547 C CA . ASP A 1 67 ? -4.112 7.474 -26.096 1.00 21.85 68 ASP A CA 1
ATOM 548 C C . ASP A 1 67 ? -4.632 8.766 -26.700 1.00 20.35 68 ASP A C 1
ATOM 549 O O . ASP A 1 67 ? -5.578 9.409 -26.189 1.00 21.14 68 ASP A O 1
ATOM 554 N N . LYS A 1 68 ? -3.997 9.134 -27.810 1.00 18.02 69 LYS A N 1
ATOM 555 C CA . LYS A 1 68 ? -4.548 10.139 -28.690 1.00 18.03 69 LYS A CA 1
ATOM 556 C C . LYS A 1 68 ? -5.672 9.514 -29.538 1.00 23.39 69 LYS A C 1
ATOM 557 O O . LYS A 1 68 ? -5.645 8.330 -29.855 1.00 24.94 69 LYS A O 1
ATOM 563 N N . LEU A 1 69 ? -6.661 10.320 -29.879 1.00 21.05 70 LEU A N 1
ATOM 564 C CA . LEU A 1 69 ? -7.714 9.918 -30.819 1.00 22.08 70 LEU A CA 1
ATOM 565 C C . LEU A 1 69 ? -7.221 9.856 -32.261 1.00 24.11 70 LEU A C 1
ATOM 566 O O . LEU A 1 69 ? -6.263 10.532 -32.641 1.00 26.52 70 LEU A O 1
ATOM 571 N N . ASP A 1 70 ? -7.913 9.053 -33.060 1.00 29.16 71 ASP A N 1
ATOM 572 C CA . ASP A 1 70 ? -7.591 8.888 -34.476 1.00 34.46 71 ASP A CA 1
ATOM 573 C C . ASP A 1 70 ? -8.177 10.024 -35.274 1.00 29.50 71 ASP A C 1
ATOM 574 O O . ASP A 1 70 ? -9.230 10.553 -34.904 1.00 30.74 71 ASP A O 1
ATOM 579 N N . ASN A 1 71 ? -7.499 10.369 -36.375 1.00 31.31 72 ASN A N 1
ATOM 580 C CA A ASN A 1 71 ? -7.844 11.514 -37.230 0.50 33.52 72 ASN A CA 1
ATOM 581 C CA B ASN A 1 71 ? -7.909 11.477 -37.234 0.50 33.77 72 ASN A CA 1
ATOM 582 C C . ASN A 1 71 ? -8.432 12.677 -36.446 1.00 30.90 72 ASN A C 1
ATOM 583 O O . ASN A 1 71 ? -9.557 13.132 -36.658 1.00 26.63 72 ASN A O 1
ATOM 592 N N . SER A 1 72 ? -7.616 13.156 -35.524 1.00 28.24 73 SER A N 1
ATOM 593 C CA . SER A 1 72 ? -7.945 14.301 -34.713 1.00 29.30 73 SER A CA 1
ATOM 594 C C . SER A 1 72 ? -8.046 15.546 -35.585 1.00 28.62 73 SER A C 1
ATOM 595 O O . SER A 1 72 ? -7.237 15.750 -36.517 1.00 31.42 73 SER A O 1
ATOM 598 N N . GLY A 1 73 ? -9.051 16.365 -35.302 1.00 24.94 74 GLY A N 1
ATOM 599 C CA . GLY A 1 73 ? -9.177 17.677 -35.925 1.00 26.75 74 GLY A CA 1
ATOM 600 C C . GLY A 1 73 ? -10.002 18.611 -35.057 1.00 25.46 74 GLY A C 1
ATOM 601 O O . GLY A 1 73 ? -10.178 18.345 -33.849 1.00 22.81 74 GLY A O 1
ATOM 602 N N . PRO A 1 74 ? -10.521 19.708 -35.650 1.00 27.41 75 PRO A N 1
ATOM 603 C CA . PRO A 1 74 ? -11.247 20.728 -34.874 1.00 26.10 75 PRO A CA 1
ATOM 604 C C . PRO A 1 74 ? -12.541 20.256 -34.196 1.00 24.47 75 PRO A C 1
ATOM 605 O O . PRO A 1 74 ? -13.026 20.946 -33.299 1.00 28.19 75 PRO A O 1
ATOM 609 N N . ASP A 1 75 ? -13.085 19.106 -34.596 1.00 26.11 76 ASP A N 1
ATOM 610 C CA . ASP A 1 75 ? -14.272 18.561 -33.939 1.00 24.19 76 ASP A CA 1
ATOM 611 C C . ASP A 1 75 ? -13.951 17.541 -32.840 1.00 21.55 76 ASP A C 1
ATOM 612 O O . ASP A 1 75 ? -14.874 16.959 -32.244 1.00 24.70 76 ASP A O 1
ATOM 617 N N . SER A 1 76 ? -12.663 17.335 -32.586 1.00 22.12 77 SER A N 1
ATOM 618 C CA . SER A 1 76 ? -12.216 16.286 -31.670 1.00 21.06 77 SER A CA 1
ATOM 619 C C . SER A 1 76 ? -12.003 16.846 -30.280 1.00 19.90 77 SER A C 1
ATOM 620 O O . SER A 1 76 ? -11.691 18.032 -30.127 1.00 19.19 77 SER A O 1
ATOM 623 N N . TYR A 1 77 ? -12.167 15.972 -29.295 1.00 16.78 78 TYR A N 1
ATOM 624 C CA . TYR A 1 77 ? -11.918 16.313 -27.868 1.00 15.49 78 TYR A CA 1
ATOM 625 C C . TYR A 1 77 ? -12.874 17.372 -27.290 1.00 17.98 78 TYR A C 1
ATOM 626 O O . TYR A 1 77 ? -12.474 18.172 -26.422 1.00 17.08 78 TYR A O 1
ATOM 635 N N . THR A 1 78 ? -14.126 17.373 -27.733 1.00 17.89 79 THR A N 1
ATOM 636 C CA . THR A 1 78 ? -15.144 18.231 -27.133 1.00 20.55 79 THR A CA 1
ATOM 637 C C . THR A 1 78 ? -15.455 17.691 -25.735 1.00 15.98 79 THR A C 1
ATOM 638 O O . THR A 1 78 ? -15.116 16.540 -25.409 1.00 18.55 79 THR A O 1
ATOM 642 N N . PHE A 1 79 ? -16.129 18.507 -24.919 1.00 14.24 80 PHE A N 1
ATOM 643 C CA . PHE A 1 79 ? -16.611 18.045 -23.620 1.00 12.84 80 PHE A CA 1
ATOM 644 C C . PHE A 1 79 ? -17.398 16.736 -23.729 1.00 16.65 80 PHE A C 1
ATOM 645 O O . PHE A 1 79 ? -17.179 15.814 -22.944 1.00 16.13 80 PHE A O 1
ATOM 653 N N . ALA A 1 80 ? -18.325 16.652 -24.698 1.00 16.78 81 ALA A N 1
ATOM 654 C CA . ALA A 1 80 ? -19.144 15.436 -24.880 1.00 19.27 81 ALA A CA 1
ATOM 655 C C . ALA A 1 80 ? -18.271 14.213 -25.085 1.00 18.71 81 ALA A C 1
ATOM 656 O O . ALA A 1 80 ? -18.535 13.156 -24.498 1.00 19.81 81 ALA A O 1
ATOM 658 N N . GLU A 1 81 ? -17.225 14.351 -25.909 1.00 16.17 82 GLU A N 1
ATOM 659 C CA . GLU A 1 81 ? -16.342 13.235 -26.202 1.00 19.46 82 GLU A CA 1
ATOM 660 C C . GLU A 1 81 ? -15.521 12.863 -24.952 1.00 18.04 82 GLU A C 1
ATOM 661 O O . GLU A 1 81 ? -15.327 11.684 -24.631 1.00 18.49 82 GLU A O 1
ATOM 667 N N . HIS A 1 82 ? -15.068 13.870 -24.207 1.00 15.82 83 HIS A N 1
ATOM 668 C CA . HIS A 1 82 ? -14.396 13.565 -22.947 1.00 14.39 83 HIS A CA 1
ATOM 669 C C . HIS A 1 82 ? -15.306 12.791 -21.985 1.00 15.84 83 HIS A C 1
ATOM 670 O O . HIS A 1 82 ? -14.826 11.889 -21.289 1.00 18.29 83 HIS A O 1
ATOM 677 N N . CYS A 1 83 ? -16.591 13.154 -21.917 1.00 14.37 84 CYS A N 1
ATOM 678 C CA . CYS A 1 83 ? -17.565 12.426 -21.099 1.00 16.97 84 CYS A CA 1
ATOM 679 C C . CYS A 1 83 ? -17.648 10.967 -21.526 1.00 17.62 84 CYS A C 1
ATOM 680 O O . CYS A 1 83 ? -17.599 10.053 -20.699 1.00 18.23 84 CYS A O 1
ATOM 683 N N . THR A 1 84 ? -17.767 10.756 -22.835 1.00 18.00 85 THR A N 1
ATOM 684 C CA . THR A 1 84 ? -17.848 9.394 -23.351 1.00 21.39 85 THR A CA 1
ATOM 685 C C . THR A 1 84 ? -16.719 8.515 -22.812 1.00 17.65 85 THR A C 1
ATOM 686 O O . THR A 1 84 ? -16.985 7.437 -22.271 1.00 20.67 85 THR A O 1
ATOM 690 N N . TYR A 1 85 ? -15.467 8.981 -22.936 1.00 16.77 86 TYR A N 1
ATOM 691 C CA . TYR A 1 85 ? -14.324 8.191 -22.512 1.00 16.73 86 TYR A CA 1
ATOM 692 C C . TYR A 1 85 ? -14.201 8.109 -20.994 1.00 16.59 86 TYR A C 1
ATOM 693 O O . TYR A 1 85 ? -14.029 7.027 -20.445 1.00 16.45 86 TYR A O 1
ATOM 702 N N . LEU A 1 86 ? -14.278 9.255 -20.314 1.00 16.33 87 LEU A N 1
ATOM 703 C CA . LEU A 1 86 ? -14.083 9.237 -18.863 1.00 15.38 87 LEU A CA 1
ATOM 704 C C . LEU A 1 86 ? -15.186 8.468 -18.153 1.00 16.92 87 LEU A C 1
ATOM 705 O O . LEU A 1 86 ? -14.911 7.757 -17.168 1.00 14.53 87 LEU A O 1
ATOM 710 N N . PHE A 1 87 ? -16.437 8.651 -18.599 1.00 13.94 88 PHE A N 1
ATOM 711 C CA . PHE A 1 87 ? -17.550 8.070 -17.861 1.00 16.41 88 PHE A CA 1
ATOM 712 C C . PHE A 1 87 ? -17.489 6.536 -18.012 1.00 15.23 88 PHE A C 1
ATOM 713 O O . PHE A 1 87 ? -17.775 5.806 -17.067 1.00 16.63 88 PHE A O 1
ATOM 721 N N . ALA A 1 88 ? -17.088 6.090 -19.203 1.00 17.89 89 ALA A N 1
ATOM 722 C CA . ALA A 1 88 ? -16.905 4.656 -19.466 1.00 17.97 89 ALA A CA 1
ATOM 723 C C . ALA A 1 88 ? -15.761 4.107 -18.629 1.00 20.43 89 ALA A C 1
ATOM 724 O O . ALA A 1 88 ? -15.889 3.046 -18.036 1.00 22.25 89 ALA A O 1
ATOM 726 N N . LEU A 1 89 ? -14.646 4.840 -18.536 1.00 19.18 90 LEU A N 1
ATOM 727 C CA . LEU A 1 89 ? -13.545 4.413 -17.681 1.00 17.46 90 LEU A CA 1
ATOM 728 C C . LEU A 1 89 ? -14.014 4.254 -16.243 1.00 17.01 90 LEU A C 1
ATOM 729 O O . LEU A 1 89 ? -13.714 3.242 -15.578 1.00 16.82 90 LEU A O 1
ATOM 734 N N . LEU A 1 90 ? -14.762 5.246 -15.743 1.00 15.39 91 LEU A N 1
ATOM 735 C CA . LEU A 1 90 ? -15.234 5.186 -14.361 1.00 14.77 91 LEU A CA 1
ATOM 736 C C . LEU A 1 90 ? -16.133 3.977 -14.121 1.00 17.90 91 LEU A C 1
ATOM 737 O O . LEU A 1 90 ? -16.029 3.356 -13.066 1.00 19.10 91 LEU A O 1
ATOM 742 N N . GLU A 1 91 ? -16.990 3.647 -15.089 1.00 18.40 92 GLU A N 1
ATOM 743 C CA A GLU A 1 91 ? -17.832 2.459 -14.971 0.60 20.46 92 GLU A CA 1
ATOM 744 C CA B GLU A 1 91 ? -17.830 2.459 -14.960 0.40 20.47 92 GLU A CA 1
ATOM 745 C C . GLU A 1 91 ? -16.956 1.199 -14.933 1.00 19.63 92 GLU A C 1
ATOM 746 O O . GLU A 1 91 ? -17.167 0.309 -14.102 1.00 22.04 92 GLU A O 1
ATOM 757 N N . GLN A 1 92 ? -15.963 1.142 -15.805 1.00 21.18 93 GLN A N 1
ATOM 758 C CA . GLN A 1 92 ? -15.047 -0.017 -15.850 1.00 19.51 93 GLN A CA 1
ATOM 759 C C . GLN A 1 92 ? -14.262 -0.198 -14.555 1.00 24.42 93 GLN A C 1
ATOM 760 O O . GLN A 1 92 ? -13.962 -1.328 -14.167 1.00 27.13 93 GLN A O 1
ATOM 766 N N . LEU A 1 93 ? -13.963 0.905 -13.864 1.00 18.15 94 LEU A N 1
ATOM 767 C CA . LEU A 1 93 ? -13.205 0.848 -12.622 1.00 19.84 94 LEU A CA 1
ATOM 768 C C . LEU A 1 93 ? -14.119 0.624 -11.426 1.00 20.32 94 LEU A C 1
ATOM 769 O O . LEU A 1 93 ? -13.668 0.648 -10.277 1.00 23.47 94 LEU A O 1
ATOM 774 N N . GLY A 1 94 ? -15.413 0.418 -11.682 1.00 17.62 95 GLY A N 1
ATOM 775 C CA . GLY A 1 94 ? -16.366 0.219 -10.584 1.00 21.23 95 GLY A CA 1
ATOM 776 C C . GLY A 1 94 ? -16.548 1.407 -9.661 1.00 20.76 95 GLY A C 1
ATOM 777 O O . GLY A 1 94 ? -16.779 1.248 -8.463 1.00 21.70 95 GLY A O 1
ATOM 778 N N . VAL A 1 95 ? -16.420 2.609 -10.219 1.00 19.27 96 VAL A N 1
ATOM 779 C CA . VAL A 1 95 ? -16.713 3.846 -9.489 1.00 17.50 96 VAL A CA 1
ATOM 780 C C . VAL A 1 95 ? -18.213 4.093 -9.637 1.00 17.29 96 VAL A C 1
ATOM 781 O O . VAL A 1 95 ? -18.663 4.674 -10.647 1.00 20.76 96 VAL A O 1
ATOM 785 N N . THR A 1 96 ? -18.975 3.593 -8.665 1.00 18.70 97 THR A N 1
ATOM 786 C CA . THR A 1 96 ? -20.438 3.590 -8.795 1.00 20.47 97 THR A CA 1
ATOM 787 C C . THR A 1 96 ? -21.208 4.037 -7.580 1.00 20.20 97 THR A C 1
ATOM 788 O O . THR A 1 96 ? -22.422 4.279 -7.680 1.00 23.36 97 THR A O 1
ATOM 792 N N . GLU A 1 97 ? -20.548 4.102 -6.424 1.00 15.90 98 GLU A N 1
ATOM 793 C CA . GLU A 1 97 ? -21.199 4.406 -5.168 1.00 18.68 98 GLU A CA 1
ATOM 794 C C . GLU A 1 97 ? -20.223 5.003 -4.162 1.00 20.76 98 GLU A C 1
ATOM 795 O O . GLU A 1 97 ? -19.011 4.707 -4.214 1.00 19.06 98 GLU A O 1
ATOM 801 N N . ASN A 1 98 ? -20.762 5.835 -3.259 1.00 18.77 99 ASN A N 1
ATOM 802 C CA A ASN A 1 98 ? -19.992 6.428 -2.177 0.60 17.15 99 ASN A CA 1
ATOM 803 C CA B ASN A 1 98 ? -20.005 6.456 -2.168 0.40 17.38 99 ASN A CA 1
ATOM 804 C C . ASN A 1 98 ? -18.727 7.109 -2.701 1.00 18.27 99 ASN A C 1
ATOM 805 O O . ASN A 1 98 ? -17.648 6.943 -2.130 1.00 16.50 99 ASN A O 1
ATOM 814 N N . VAL A 1 99 ? -18.877 7.845 -3.809 1.00 16.64 100 VAL A N 1
ATOM 815 C CA . VAL A 1 99 ? -17.740 8.447 -4.523 1.00 14.08 100 VAL A CA 1
ATOM 816 C C . VAL A 1 99 ? -17.406 9.840 -3.940 1.00 16.07 100 VAL A C 1
ATOM 817 O O . VAL A 1 99 ? -18.282 10.679 -3.797 1.00 15.58 100 VAL A O 1
ATOM 821 N N . THR A 1 100 ? -16.128 10.081 -3.642 1.00 13.51 101 THR A N 1
ATOM 822 C CA . THR A 1 100 ? -15.666 11.432 -3.296 1.00 12.33 101 THR A CA 1
ATOM 823 C C . THR A 1 100 ? -14.950 11.960 -4.519 1.00 12.63 101 THR A C 1
ATOM 824 O O . THR A 1 100 ? -14.081 11.280 -5.054 1.00 15.42 101 THR A O 1
ATOM 828 N N . LEU A 1 101 ? -15.337 13.153 -4.958 1.00 13.08 102 LEU A N 1
ATOM 829 C CA . LEU A 1 101 ? -14.752 13.764 -6.151 1.00 12.23 102 LEU A CA 1
ATOM 830 C C . LEU A 1 101 ? -13.869 14.925 -5.690 1.00 12.89 102 LEU A C 1
ATOM 831 O O . LEU A 1 101 ? -14.232 15.672 -4.783 1.00 14.91 102 LEU A O 1
ATOM 836 N N . VAL A 1 102 ? -12.675 15.039 -6.290 1.00 11.21 103 VAL A N 1
ATOM 837 C CA . VAL A 1 102 ? -11.739 16.136 -6.020 1.00 11.70 103 VAL A CA 1
ATOM 838 C C . VAL A 1 102 ? -11.393 16.681 -7.405 1.00 10.87 103 VAL A C 1
ATOM 839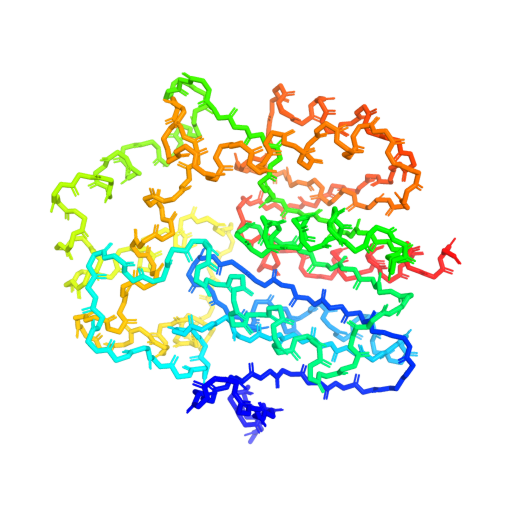 O O . VAL A 1 102 ? -10.713 16.032 -8.217 1.00 12.59 103 VAL A O 1
ATOM 843 N N . ILE A 1 103 ? -11.882 17.890 -7.695 1.00 10.11 104 ILE A N 1
ATOM 844 C CA . ILE A 1 103 ? -11.991 18.297 -9.122 1.00 8.98 104 ILE A CA 1
ATOM 845 C C . ILE A 1 103 ? -11.530 19.730 -9.367 1.00 10.39 104 ILE A C 1
ATOM 846 O O . ILE A 1 103 ? -11.592 20.587 -8.453 1.00 12.40 104 ILE A O 1
ATOM 851 N N . HIS A 1 104 ? -11.062 19.971 -10.589 1.00 11.50 105 HIS A N 1
ATOM 852 C CA . HIS A 1 104 ? -10.444 21.254 -10.972 1.00 11.50 105 HIS A CA 1
ATOM 853 C C . HIS A 1 104 ? -10.673 21.530 -12.446 1.00 12.04 105 HIS A C 1
ATOM 854 O O . HIS A 1 104 ? -10.573 20.628 -13.270 1.00 13.18 105 HIS A O 1
ATOM 861 N N . ASP A 1 105 ? -10.956 22.794 -12.786 1.00 12.09 106 ASP A N 1
ATOM 862 C CA . ASP A 1 105 ? -10.976 23.229 -14.205 1.00 13.52 106 ASP A CA 1
ATOM 863 C C . ASP A 1 105 ? -11.920 22.348 -15.021 1.00 11.31 106 ASP A C 1
ATOM 864 O O . ASP A 1 105 ? -13.038 22.085 -14.572 1.00 13.57 106 ASP A O 1
ATOM 869 N N . TRP A 1 106 ? -11.517 21.889 -16.201 1.00 11.31 107 TRP A N 1
ATOM 870 C CA . TRP A 1 106 ? -12.407 21.000 -16.962 1.00 12.62 107 TRP A CA 1
ATOM 871 C C . TRP A 1 106 ? -12.693 19.667 -16.267 1.00 12.96 107 TRP A C 1
ATOM 872 O O . TRP A 1 106 ? -13.750 19.063 -16.514 1.00 12.87 107 TRP A O 1
ATOM 883 N N . GLY A 1 107 ? -11.804 19.239 -15.352 1.00 12.25 108 GLY A N 1
ATOM 884 C CA . GLY A 1 107 ? -12.096 18.074 -14.504 1.00 12.95 108 GLY A CA 1
ATOM 885 C C . GLY A 1 107 ? -13.322 18.333 -13.627 1.00 11.74 108 GLY A C 1
ATOM 886 O O . GLY A 1 107 ? -14.036 17.401 -13.261 1.00 11.42 108 GLY A O 1
ATOM 887 N N . SER A 1 108 ? -13.547 19.596 -13.264 1.00 11.17 109 SER A N 1
ATOM 888 C CA . SER A 1 108 ? -14.744 19.961 -12.515 1.00 11.37 109 SER A CA 1
ATOM 889 C C . SER A 1 108 ? -15.999 20.021 -13.382 1.00 10.83 109 SER A C 1
ATOM 890 O O . SER A 1 108 ? -17.079 19.663 -12.903 1.00 11.63 109 SER A O 1
ATOM 893 N N . GLY A 1 109 ? -15.875 20.442 -14.650 1.00 12.74 110 GLY A N 1
ATOM 894 C CA . GLY A 1 109 ? -17.030 20.345 -15.554 1.00 13.25 110 GLY A CA 1
ATOM 895 C C . GLY A 1 109 ? -17.437 18.882 -15.670 1.00 13.46 110 GLY A C 1
ATOM 896 O O . GLY A 1 109 ? -18.630 18.533 -15.541 1.00 13.86 110 GLY A O 1
ATOM 897 N N . LEU A 1 110 ? -16.445 18.017 -15.881 1.00 12.08 111 LEU A N 1
ATOM 898 C CA . LEU A 1 110 ? -16.714 16.580 -15.991 1.00 11.74 111 LEU A CA 1
ATOM 899 C C . LEU A 1 110 ? -17.249 15.997 -14.689 1.00 12.69 111 LEU A C 1
ATOM 900 O O . LEU A 1 110 ? -18.231 15.239 -14.681 1.00 14.23 111 LEU A O 1
ATOM 905 N N . GLY A 1 111 ? -16.630 16.361 -13.574 1.00 13.14 112 GLY A N 1
ATOM 906 C CA . GLY A 1 111 ? -17.023 15.804 -12.304 1.00 12.81 112 GLY A CA 1
ATOM 907 C C . GLY A 1 111 ? -18.376 16.294 -11.835 1.00 13.61 112 GLY A C 1
ATOM 908 O O . GLY A 1 111 ? -19.155 15.533 -11.277 1.00 13.65 112 GLY A O 1
ATOM 909 N N . PHE A 1 112 ? -18.625 17.594 -11.974 1.00 11.09 113 PHE A N 1
ATOM 910 C CA . PHE A 1 112 ? -19.953 18.109 -11.595 1.00 8.95 113 PHE A CA 1
ATOM 911 C C . PHE A 1 112 ? -21.038 17.501 -12.475 1.00 11.43 113 PHE A C 1
ATOM 912 O O . PHE A 1 112 ? -22.102 17.175 -11.975 1.00 13.67 113 PHE A O 1
ATOM 920 N N . HIS A 1 113 ? -20.768 17.375 -13.772 1.00 11.91 114 HIS A N 1
ATOM 921 C CA . HIS A 1 113 ? -21.755 16.755 -14.663 1.00 13.68 114 HIS A CA 1
ATOM 922 C C . HIS A 1 113 ? -21.968 15.276 -14.311 1.00 15.03 114 HIS A C 1
ATOM 923 O O . HIS A 1 113 ? -23.127 14.788 -14.230 1.00 15.25 114 HIS A O 1
ATOM 930 N N . TRP A 1 114 ? -20.874 14.559 -14.050 1.00 12.56 115 TRP A N 1
ATOM 931 C CA . TRP A 1 114 ? -21.003 13.173 -13.536 1.00 14.20 115 TRP A CA 1
ATOM 932 C C . TRP A 1 114 ? -21.843 13.096 -12.251 1.00 14.27 115 TRP A C 1
ATOM 933 O O . TRP A 1 114 ? -22.786 12.289 -12.158 1.00 16.06 115 TRP A O 1
ATOM 944 N N . ALA A 1 115 ? -21.543 13.935 -11.261 1.00 13.67 116 ALA A N 1
ATOM 945 C CA . ALA A 1 115 ? -22.276 13.915 -9.996 1.00 14.09 116 ALA A CA 1
ATOM 946 C C . ALA A 1 115 ? -23.765 14.213 -10.210 1.00 15.97 116 ALA A C 1
ATOM 947 O O . ALA A 1 115 ? -24.626 13.543 -9.633 1.00 17.26 116 ALA A O 1
ATOM 949 N N . HIS A 1 116 ? -24.042 15.212 -11.049 1.00 14.56 117 HIS A N 1
ATOM 950 C CA . HIS A 1 116 ? -25.412 15.606 -11.357 1.00 15.59 117 HIS A CA 1
ATOM 951 C C . HIS A 1 116 ? -26.183 14.417 -11.936 1.00 17.70 117 HIS A C 1
ATOM 952 O O . HIS A 1 116 ? -27.347 14.202 -11.564 1.00 16.98 117 HIS A O 1
ATOM 959 N N . THR A 1 117 ? -25.548 13.671 -12.834 1.00 16.94 118 THR A N 1
ATOM 960 C CA . THR A 1 117 ? -26.221 12.533 -13.517 1.00 17.40 118 THR A CA 1
ATOM 961 C C . THR A 1 117 ? -26.090 11.200 -12.752 1.00 17.98 118 THR A C 1
ATOM 962 O O . THR A 1 117 ? -26.644 10.187 -13.182 1.00 19.25 118 THR A O 1
ATOM 966 N N . HIS A 1 118 ? -25.362 11.208 -11.628 1.00 15.69 119 HIS A N 1
ATOM 967 C CA . HIS A 1 118 ? -25.188 10.049 -10.744 1.00 15.12 119 HIS A CA 1
ATOM 968 C C . HIS A 1 118 ? -25.334 10.539 -9.302 1.00 16.93 119 HIS A C 1
ATOM 969 O O . HIS A 1 118 ? -24.492 10.236 -8.426 1.00 17.69 119 HIS A O 1
ATOM 976 N N . SER A 1 119 ? -26.415 11.282 -9.045 1.00 19.76 120 SER A N 1
ATOM 977 C CA . SER A 1 119 ? -26.521 12.062 -7.802 1.00 17.84 120 SER A CA 1
ATOM 978 C C . SER A 1 119 ? -26.647 11.245 -6.514 1.00 21.19 120 SER A C 1
ATOM 979 O O . SER A 1 119 ? -26.409 11.759 -5.437 1.00 25.30 120 SER A O 1
ATOM 982 N N . ASP A 1 120 ? -27.027 9.976 -6.636 1.00 20.30 121 ASP A N 1
ATOM 983 C CA . ASP A 1 120 ? -27.130 9.106 -5.490 1.00 20.53 121 ASP A CA 1
ATOM 984 C C . ASP A 1 120 ? -25.809 8.350 -5.203 1.00 23.70 121 ASP A C 1
ATOM 985 O O . ASP A 1 120 ? -25.704 7.614 -4.220 1.00 22.69 121 ASP A O 1
ATOM 990 N N . ALA A 1 121 ? -24.803 8.568 -6.050 1.00 16.64 122 ALA A N 1
ATOM 991 C CA . ALA A 1 121 ? -23.523 7.822 -5.978 1.00 17.07 122 ALA A CA 1
ATOM 992 C C . ALA A 1 121 ? -22.441 8.638 -5.276 1.00 17.73 122 ALA A C 1
ATOM 993 O O . ALA A 1 121 ? -21.297 8.178 -5.136 1.00 19.22 122 ALA A O 1
ATOM 995 N N . VAL A 1 122 ? -22.784 9.846 -4.835 1.00 15.49 123 VAL A N 1
ATOM 996 C CA . VAL A 1 122 ? -21.738 10.813 -4.435 1.00 17.89 123 VAL A CA 1
ATOM 997 C C . VAL A 1 122 ? -21.718 11.091 -2.942 1.00 16.92 123 VAL A C 1
ATOM 998 O O . VAL A 1 122 ? -22.736 11.482 -2.355 1.00 19.55 123 VAL A O 1
ATOM 1002 N N . LYS A 1 123 ? -20.566 10.828 -2.340 1.00 14.85 124 LYS A N 1
ATOM 1003 C CA . LYS A 1 123 ? -20.332 11.050 -0.895 1.00 14.11 124 LYS A CA 1
ATOM 1004 C C . LYS A 1 123 ? -19.966 12.529 -0.597 1.00 14.43 124 LYS A C 1
ATOM 10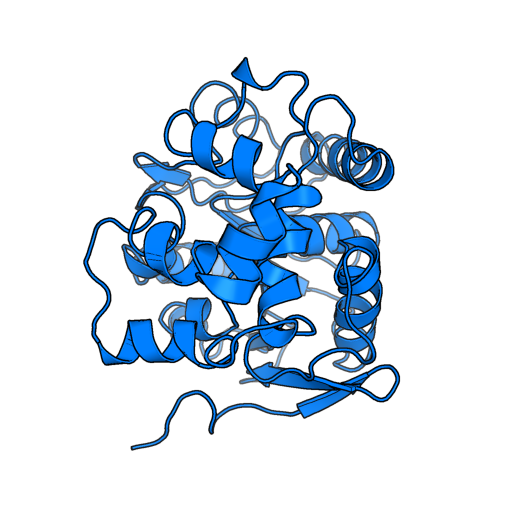05 O O . LYS A 1 123 ? -20.257 13.053 0.502 1.00 14.94 124 LYS A O 1
ATOM 1011 N N . GLY A 1 124 ? -19.282 13.172 -1.546 1.00 13.76 125 GLY A N 1
ATOM 1012 C CA . GLY A 1 124 ? -18.826 14.565 -1.325 1.00 12.23 125 GLY A CA 1
ATOM 1013 C C . GLY A 1 124 ? -18.078 15.055 -2.543 1.00 11.80 125 GLY A C 1
ATOM 1014 O O . GLY A 1 124 ? -17.589 14.259 -3.336 1.00 12.16 125 GLY A O 1
ATOM 1015 N N . ILE A 1 125 ? -18.041 16.376 -2.690 1.00 11.57 126 ILE A N 1
ATOM 1016 C CA . ILE A 1 125 ? -17.344 16.993 -3.824 1.00 11.69 126 ILE A CA 1
ATOM 1017 C C . ILE A 1 125 ? -16.438 18.087 -3.295 1.00 11.87 126 ILE A C 1
ATOM 1018 O O . ILE A 1 125 ? -16.930 19.058 -2.739 1.00 12.91 126 ILE A O 1
ATOM 1023 N N . ALA A 1 126 ? -15.118 17.923 -3.504 1.00 10.75 127 ALA A N 1
ATOM 1024 C CA . ALA A 1 126 ? -14.170 18.992 -3.223 1.00 10.46 127 ALA A CA 1
ATOM 1025 C C . ALA A 1 126 ? -13.777 19.599 -4.554 1.00 10.09 127 ALA A C 1
ATOM 1026 O O . ALA A 1 126 ? -13.468 18.893 -5.517 1.00 12.83 127 ALA A O 1
ATOM 1028 N N . PHE A 1 127 ? -13.869 20.917 -4.641 1.00 9.88 128 PHE A N 1
ATOM 1029 C CA . PHE A 1 127 ? -13.613 21.557 -5.925 1.00 9.19 128 PHE A CA 1
ATOM 1030 C C . PHE A 1 127 ? -12.813 22.822 -5.749 1.00 10.48 128 PHE A C 1
ATOM 1031 O O . PHE A 1 127 ? -12.818 23.433 -4.672 1.00 12.54 128 PHE A O 1
ATOM 1039 N N . MET A 1 128 ? -12.092 23.193 -6.800 1.00 10.60 129 MET A N 1
ATOM 1040 C CA . MET A 1 128 ? -11.228 24.396 -6.761 1.00 10.52 129 MET A CA 1
ATOM 1041 C C . MET A 1 128 ? -11.076 24.892 -8.166 1.00 11.28 129 MET A C 1
ATOM 1042 O O . MET A 1 128 ? -10.967 24.094 -9.098 1.00 11.87 129 MET A O 1
ATOM 1047 N N . GLU A 1 129 ? -11.067 26.221 -8.339 1.00 11.57 130 GLU A N 1
ATOM 1048 C CA . GLU A 1 129 ? -10.796 26.803 -9.665 1.00 11.86 130 GLU A CA 1
ATOM 1049 C C . GLU A 1 129 ? -11.595 26.077 -10.745 1.00 11.18 130 GLU A C 1
ATOM 1050 O O . GLU A 1 129 ? -11.056 25.579 -11.753 1.00 12.96 130 GLU A O 1
ATOM 1056 N N . ALA A 1 130 ? -12.906 26.056 -10.489 1.00 11.36 131 ALA A N 1
ATOM 1057 C CA . ALA A 1 130 ? -13.838 25.149 -11.126 1.00 12.05 131 ALA A CA 1
ATOM 1058 C C . ALA A 1 130 ? -14.792 25.881 -12.084 1.00 12.77 131 ALA A C 1
ATOM 1059 O O . ALA A 1 130 ? -14.894 27.129 -12.085 1.00 13.23 131 ALA A O 1
ATOM 1061 N N . ILE A 1 131 ? -15.469 25.087 -12.917 1.00 13.02 132 ILE A N 1
ATOM 1062 C CA . ILE A 1 131 ? -16.472 25.589 -13.849 1.00 14.42 132 ILE A CA 1
ATOM 1063 C C . ILE A 1 131 ? -17.818 25.650 -13.111 1.00 14.76 132 ILE A C 1
ATOM 1064 O O . ILE A 1 131 ? -18.487 24.641 -12.908 1.00 15.47 132 ILE A O 1
ATOM 1069 N N . VAL A 1 132 ? -18.158 26.852 -12.661 1.00 15.34 133 VAL A N 1
ATOM 1070 C CA . VAL A 1 132 ? -19.284 27.024 -11.737 1.00 15.09 133 VAL A CA 1
ATOM 1071 C C . VAL A 1 132 ? -20.282 28.055 -12.238 1.00 18.03 133 VAL A C 1
ATOM 1072 O O . VAL A 1 132 ? -21.194 28.442 -11.494 1.00 18.99 133 VAL A O 1
ATOM 1076 N N . GLU A 1 133 ? -20.100 28.488 -13.477 1.00 17.26 134 GLU A N 1
ATOM 1077 C CA . GLU A 1 133 ? -21.013 29.433 -14.101 1.00 20.84 134 GLU A CA 1
ATOM 1078 C C . GLU A 1 133 ? -20.874 29.352 -15.612 1.00 19.32 134 GLU A C 1
ATOM 1079 O O . GLU A 1 133 ? -19.910 28.812 -16.141 1.00 23.29 134 GLU A O 1
ATOM 1085 N N . THR A 1 134 ? -21.864 29.881 -16.307 1.00 19.66 135 THR A N 1
ATOM 1086 C CA . THR A 1 134 ? -21.739 30.163 -17.728 1.00 16.79 135 THR A CA 1
ATOM 1087 C C . THR A 1 134 ? -21.657 31.683 -17.825 1.00 26.01 135 THR A C 1
ATOM 1088 O O . THR A 1 134 ? -22.253 32.395 -17.012 1.00 32.25 135 THR A O 1
ATOM 1092 N N . ARG A 1 135 ? -20.907 32.183 -18.793 1.00 24.10 136 ARG A N 1
ATOM 1093 C CA . ARG A 1 135 ? -20.724 33.625 -18.898 1.00 24.32 136 ARG A CA 1
ATOM 1094 C C . ARG A 1 135 ? -21.598 34.196 -19.982 1.00 25.32 136 ARG A C 1
ATOM 1095 O O . ARG A 1 135 ? -21.534 33.739 -21.118 1.00 24.32 136 ARG A O 1
ATOM 1103 N N . GLU A 1 136 ? -22.404 35.206 -19.623 1.00 33.55 137 GLU A N 1
ATOM 1104 C CA A GLU A 1 136 ? -23.324 35.858 -20.557 0.60 33.10 137 GLU A CA 1
ATOM 1105 C CA B GLU A 1 136 ? -23.320 35.856 -20.563 0.40 33.04 137 GLU A CA 1
ATOM 1106 C C . GLU A 1 136 ? -22.582 36.837 -21.468 1.00 32.40 137 GLU A C 1
ATOM 1107 O O . GLU A 1 136 ? -23.085 37.230 -22.522 1.00 33.89 137 GLU A O 1
ATOM 1118 N N . SER A 1 137 ? -21.384 37.226 -21.046 1.00 29.39 138 SER A N 1
ATOM 1119 C CA . SER A 1 137 ? -20.603 38.225 -21.750 1.00 25.50 138 SER A CA 1
ATOM 1120 C C . SER A 1 137 ? -19.127 37.955 -21.572 1.00 23.57 138 SER A C 1
ATOM 1121 O O . SER A 1 137 ? -18.703 37.451 -20.533 1.00 22.73 138 SER A O 1
ATOM 1124 N N . TRP A 1 138 ? -18.339 38.323 -22.572 1.00 21.66 139 TRP A N 1
ATOM 1125 C CA . TRP A 1 138 ? -16.875 38.381 -22.403 1.00 25.14 139 TRP A CA 1
ATOM 1126 C C . TRP A 1 138 ? -16.395 39.308 -21.279 1.00 25.11 139 TRP A C 1
ATOM 1127 O O . TRP A 1 138 ? -15.295 39.126 -20.765 1.00 22.59 139 TRP A O 1
ATOM 1138 N N . ASP A 1 139 ? -17.213 40.289 -20.891 1.00 25.29 140 ASP A N 1
ATOM 1139 C CA . ASP A 1 139 ? -16.896 41.155 -19.745 1.00 29.29 140 ASP A CA 1
ATOM 1140 C C . ASP A 1 139 ? -16.723 40.374 -18.456 1.00 29.63 140 ASP A C 1
ATOM 1141 O O . ASP A 1 139 ? -15.973 40.779 -17.577 1.00 31.10 140 ASP A O 1
ATOM 1146 N N . ALA A 1 140 ? -17.395 39.234 -18.367 1.00 23.28 141 ALA A N 1
ATOM 1147 C CA . ALA A 1 140 ? -17.331 38.399 -17.168 1.00 26.18 141 ALA A CA 1
ATOM 1148 C C . ALA A 1 140 ? -16.117 37.454 -17.152 1.00 24.11 141 ALA A C 1
ATOM 1149 O O . ALA A 1 140 ? -15.888 36.761 -16.163 1.00 26.61 141 ALA A O 1
ATOM 1151 N N . PHE A 1 141 ? -15.343 37.437 -18.238 1.00 23.52 142 PHE A N 1
ATOM 1152 C CA . PHE A 1 141 ? -14.217 36.506 -18.344 1.00 20.77 142 PHE A CA 1
ATOM 1153 C C . PHE A 1 141 ? -12.987 37.067 -17.619 1.00 21.18 142 PHE A C 1
ATOM 1154 O O . PHE A 1 141 ? -12.822 38.280 -17.608 1.00 22.22 142 PHE A O 1
ATOM 1162 N N . PRO A 1 142 ? -12.119 36.199 -17.029 1.00 20.09 143 PRO A N 1
ATOM 1163 C CA . PRO A 1 142 ? -10.940 36.714 -16.302 1.00 16.51 143 PRO A CA 1
ATOM 1164 C C . PRO A 1 142 ? 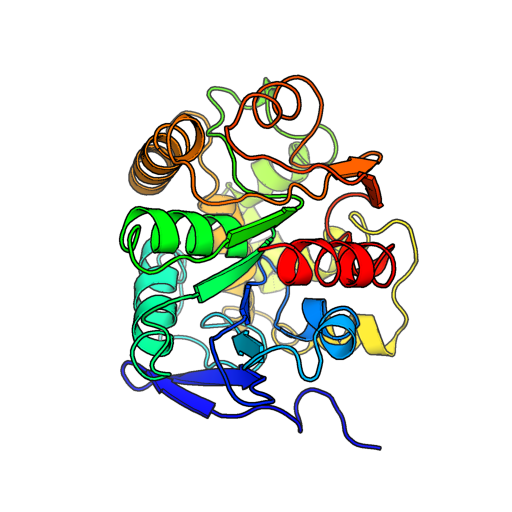-10.069 37.677 -17.112 1.00 18.10 143 PRO A C 1
ATOM 1165 O O . PRO A 1 142 ? -9.693 37.384 -18.268 1.00 17.23 143 PRO A O 1
ATOM 1169 N N . GLU A 1 143 ? -9.751 38.833 -16.516 1.00 18.61 144 GLU A N 1
ATOM 1170 C CA . GLU A 1 143 ? -9.049 39.894 -17.248 1.00 18.25 144 GLU A CA 1
ATOM 1171 C C . GLU A 1 143 ? -7.702 39.400 -17.751 1.00 19.85 144 GLU A C 1
ATOM 1172 O O . GLU A 1 143 ? -7.287 39.711 -18.865 1.00 20.71 144 GLU A O 1
ATOM 1178 N N . ARG A 1 144 ? -7.007 38.626 -16.929 1.00 15.79 145 ARG A N 1
ATOM 1179 C CA . ARG A 1 144 ? -5.665 38.187 -17.295 1.00 16.03 145 ARG A CA 1
ATOM 1180 C C . ARG A 1 144 ? -5.628 37.189 -18.476 1.00 16.64 145 ARG A C 1
ATOM 1181 O O . ARG A 1 144 ? -4.575 36.958 -19.041 1.00 18.03 145 ARG A O 1
ATOM 1189 N N . ALA A 1 145 ? -6.773 36.600 -18.806 1.00 18.16 146 ALA A N 1
ATOM 1190 C CA . ALA A 1 145 ? -6.854 35.544 -19.820 1.00 18.82 146 ALA A CA 1
ATOM 1191 C C . ALA A 1 145 ? -7.708 35.927 -21.020 1.00 16.10 146 ALA A C 1
ATOM 1192 O O . ALA A 1 145 ? -7.778 35.171 -21.967 1.00 17.74 146 ALA A O 1
ATOM 1194 N N . ARG A 1 146 ? -8.351 37.095 -20.998 1.00 18.25 147 ARG A N 1
ATOM 1195 C CA . ARG A 1 146 ? -9.328 37.415 -22.065 1.00 16.98 147 ARG A CA 1
ATOM 1196 C C . ARG A 1 146 ? -8.722 37.470 -23.469 1.00 17.48 147 ARG A C 1
ATOM 1197 O O . ARG A 1 146 ? -9.237 36.835 -24.393 1.00 16.63 147 ARG A O 1
ATOM 1205 N N . GLU A 1 147 ? -7.642 38.228 -23.647 1.00 15.96 148 GLU A N 1
ATOM 1206 C CA . GLU A 1 147 ? -7.026 38.303 -24.991 1.00 16.35 148 GLU A CA 1
ATOM 1207 C C . GLU A 1 147 ? -6.619 36.928 -25.509 1.00 16.79 148 GLU A C 1
ATOM 1208 O O . GLU A 1 147 ? -6.853 36.582 -26.684 1.00 16.49 148 GLU A O 1
ATOM 1214 N N . MET A 1 148 ? -6.007 36.137 -24.629 1.00 16.85 149 MET A N 1
ATOM 1215 C CA . MET A 1 148 ? -5.587 34.791 -24.996 1.00 17.76 149 MET A CA 1
ATOM 1216 C C . MET A 1 148 ? -6.777 33.938 -25.443 1.00 16.20 149 MET A C 1
ATOM 1217 O O . MET A 1 148 ? -6.726 33.287 -26.503 1.00 15.90 149 MET A O 1
ATOM 1222 N N . PHE A 1 149 ? -7.839 33.921 -24.649 1.00 15.99 150 PHE A N 1
ATOM 1223 C CA . PHE A 1 149 ? -8.966 33.052 -24.994 1.00 14.30 150 PHE A CA 1
ATOM 1224 C C . PHE A 1 149 ? -9.730 33.510 -26.222 1.00 16.50 150 PHE A C 1
ATOM 1225 O O . PHE A 1 149 ? -10.208 32.682 -26.997 1.00 16.13 150 PHE A O 1
ATOM 1233 N N . GLN A 1 150 ? -9.821 34.825 -26.424 1.00 15.38 151 GLN A N 1
ATOM 1234 C CA . GLN A 1 150 ? -10.463 35.313 -27.631 1.00 15.23 151 GLN A CA 1
ATOM 1235 C C . GLN A 1 150 ? -9.687 34.884 -28.856 1.00 18.11 151 GLN A C 1
ATOM 1236 O O . GLN A 1 150 ? -10.300 34.527 -29.862 1.00 20.95 151 GLN A O 1
ATOM 1242 N N . ALA A 1 151 ? -8.353 34.879 -28.764 1.00 15.23 152 ALA A N 1
ATOM 1243 C CA . ALA A 1 151 ? -7.523 34.471 -29.898 1.00 16.15 152 ALA A CA 1
ATOM 1244 C C . ALA A 1 151 ? -7.573 32.958 -30.102 1.00 19.02 152 ALA A C 1
ATOM 1245 O O . ALA A 1 151 ? -7.613 32.476 -31.237 1.00 18.41 152 ALA A O 1
ATOM 1247 N N . LEU A 1 152 ? -7.621 32.196 -29.010 1.00 18.41 153 LEU A N 1
ATOM 1248 C CA . LEU A 1 152 ? -7.729 30.731 -29.133 1.00 18.40 153 LEU A CA 1
ATOM 1249 C C . LEU A 1 152 ? -9.026 30.299 -29.804 1.00 17.27 153 LEU A C 1
ATOM 1250 O O . LEU A 1 152 ? -9.070 29.293 -30.509 1.00 19.80 153 LEU A O 1
ATOM 1255 N N . ARG A 1 153 ? -10.084 31.061 -29.575 1.00 16.84 154 ARG A N 1
ATOM 1256 C CA . ARG A 1 153 ? -11.395 30.690 -30.064 1.00 20.31 154 ARG A CA 1
ATOM 1257 C C . ARG A 1 153 ? -11.538 31.113 -31.524 1.00 23.41 154 ARG A C 1
ATOM 1258 O O . ARG A 1 153 ? -12.480 30.730 -32.197 1.00 36.94 154 ARG A O 1
ATOM 1266 N N . SER A 1 154 ? -10.548 31.842 -32.017 1.00 19.28 155 SER A N 1
ATOM 1267 C CA . SER A 1 154 ? -10.531 32.308 -33.413 1.00 24.71 155 SER A CA 1
ATOM 1268 C C . SER A 1 154 ? -9.738 31.376 -34.310 1.00 27.06 155 SER A C 1
ATOM 1269 O O . SER A 1 154 ? -9.119 30.420 -33.830 1.00 22.53 155 SER A O 1
ATOM 1272 N N . PRO A 1 155 ? -9.693 31.671 -35.626 1.00 25.00 156 PRO A N 1
ATOM 1273 C CA . PRO A 1 155 ? -8.839 30.862 -36.505 1.00 24.95 156 PRO A CA 1
ATOM 1274 C C . PRO A 1 155 ? -7.350 30.839 -36.130 1.00 23.16 156 PRO A C 1
ATOM 1275 O O . PRO A 1 155 ? -6.639 29.925 -36.535 1.00 23.00 156 PRO A O 1
ATOM 1279 N N . ALA A 1 156 ? -6.896 31.825 -35.355 1.00 20.05 157 ALA A N 1
ATOM 1280 C CA . ALA A 1 156 ? -5.510 31.893 -34.857 1.00 18.93 157 ALA A CA 1
ATOM 1281 C C . ALA A 1 156 ? -5.152 30.721 -33.931 1.00 17.20 157 ALA A C 1
ATOM 1282 O O . ALA A 1 156 ? -3.975 30.416 -33.718 1.00 17.97 157 ALA A O 1
ATOM 1284 N N . GLY A 1 157 ? -6.182 30.063 -33.394 1.00 18.84 158 GLY A N 1
ATOM 1285 C CA . GLY A 1 157 ? -5.985 29.046 -32.347 1.00 20.49 158 GLY A CA 1
ATOM 1286 C C . GLY A 1 157 ? -5.106 27.882 -32.783 1.00 20.36 158 GLY A C 1
ATOM 1287 O O . GLY A 1 157 ? -4.272 27.408 -32.023 1.00 16.89 158 GLY A O 1
ATOM 1288 N N . GLU A 1 158 ? -5.281 27.400 -34.012 1.00 19.01 159 GLU A N 1
ATOM 1289 C CA . GLU A 1 158 ? -4.468 26.271 -34.454 1.00 21.10 159 GLU A CA 1
ATOM 1290 C C . GLU A 1 158 ? -2.980 26.596 -34.408 1.00 19.91 159 GLU A C 1
ATOM 1291 O O . GLU A 1 158 ? -2.177 25.812 -33.901 1.00 19.67 159 GLU A O 1
ATOM 1297 N N . GLU A 1 159 ? -2.590 27.744 -34.949 1.00 18.99 160 GLU A N 1
ATOM 1298 C CA . GLU A 1 159 ? -1.188 28.127 -34.903 1.00 21.13 160 GLU A CA 1
ATOM 1299 C C . GLU A 1 159 ? -0.709 28.336 -33.451 1.00 20.78 160 GLU A C 1
ATOM 1300 O O . GLU A 1 159 ? 0.357 27.851 -33.071 1.00 19.99 160 GLU A O 1
ATOM 1306 N N . MET A 1 160 ? -1.516 29.010 -32.635 1.00 20.39 161 MET A N 1
ATOM 1307 C CA . MET A 1 160 ? -1.146 29.214 -31.236 1.00 17.86 161 MET A CA 1
ATOM 1308 C C . MET A 1 160 ? -0.901 27.925 -30.447 1.00 18.59 161 MET A C 1
ATOM 1309 O O . MET A 1 160 ? -0.021 27.909 -29.592 1.00 18.58 161 MET A O 1
ATOM 1314 N N . VAL A 1 161 ? -1.677 26.872 -30.720 1.00 18.50 162 VAL A N 1
ATOM 1315 C CA . VAL A 1 161 ? -1.628 25.627 -29.920 1.00 16.86 162 VAL A CA 1
ATOM 1316 C C . VAL A 1 161 ? -0.915 24.477 -30.664 1.00 16.70 162 VAL A C 1
ATOM 1317 O O . VAL A 1 161 ? 0.068 23.933 -30.179 1.00 19.59 162 VAL A O 1
ATOM 1321 N N . LEU A 1 162 ? -1.403 24.121 -31.852 1.00 20.41 163 LEU A N 1
ATOM 1322 C CA . LEU A 1 162 ? -0.811 22.989 -32.577 1.00 20.35 163 LEU A CA 1
ATOM 1323 C C . LEU A 1 162 ? 0.655 23.241 -32.934 1.00 19.90 163 LEU A C 1
ATOM 1324 O O . LEU A 1 162 ? 1.479 22.326 -32.840 1.00 19.97 163 LEU A O 1
ATOM 1329 N N . GLU A 1 163 ? 0.981 24.481 -33.291 1.00 19.06 164 GLU A N 1
ATOM 1330 C CA . GLU A 1 163 ? 2.350 24.835 -33.634 1.00 21.50 164 GLU A CA 1
ATOM 1331 C C . GLU A 1 163 ? 3.143 25.377 -32.466 1.00 22.48 164 GLU A C 1
ATOM 1332 O O . GLU A 1 163 ? 4.272 24.949 -32.251 1.00 19.78 164 GLU A O 1
ATOM 1338 N N . LYS A 1 164 ? 2.555 26.305 -31.698 1.00 18.95 165 LYS A N 1
ATOM 1339 C CA . LYS A 1 164 ? 3.325 27.063 -30.701 1.00 18.13 165 LYS A CA 1
ATOM 1340 C C . LYS A 1 164 ? 3.121 26.548 -29.270 1.00 18.25 165 LYS A C 1
ATOM 1341 O O . LYS A 1 164 ? 3.860 26.933 -28.372 1.00 18.70 165 LYS A O 1
ATOM 1347 N N . ASN A 1 165 ? 2.136 25.669 -29.088 1.00 19.43 166 ASN A N 1
ATOM 1348 C CA . ASN A 1 165 ? 1.892 25.020 -27.793 1.00 18.51 166 ASN A CA 1
ATOM 1349 C C . ASN A 1 165 ? 1.698 26.001 -26.649 1.00 15.69 166 ASN A C 1
ATOM 1350 O O . ASN A 1 165 ? 2.136 25.731 -25.518 1.00 15.27 166 ASN A O 1
ATOM 1355 N N . LEU A 1 166 ? 1.002 27.100 -26.930 1.00 16.99 167 LEU A N 1
ATOM 1356 C CA . LEU A 1 166 ? 0.943 28.206 -25.986 1.00 18.53 167 LEU A CA 1
ATOM 1357 C C . LEU A 1 166 ? 0.097 27.930 -24.748 1.00 14.91 167 LEU A C 1
ATOM 1358 O O . LEU A 1 166 ? 0.325 28.572 -23.726 1.00 15.40 167 LEU A O 1
ATOM 1363 N N . PHE A 1 167 ? -0.839 26.979 -24.799 1.00 15.68 168 PHE A N 1
ATOM 1364 C CA . PHE A 1 167 ? -1.561 26.663 -23.559 1.00 15.80 168 PHE A CA 1
ATOM 1365 C C . PHE A 1 167 ? -0.591 26.102 -22.503 1.00 16.89 168 PHE A C 1
ATOM 1366 O O . PHE A 1 167 ? -0.575 26.514 -21.307 1.00 16.63 168 PHE A O 1
ATOM 1374 N N . VAL A 1 168 ? 0.245 25.168 -22.930 1.00 14.11 169 VAL A N 1
ATOM 1375 C CA . VAL A 1 168 ? 1.311 24.644 -22.069 1.00 13.01 169 VAL A CA 1
ATOM 1376 C C . VAL A 1 168 ? 2.372 25.718 -21.785 1.00 12.77 169 VAL A C 1
ATOM 1377 O O . VAL A 1 168 ? 2.747 25.949 -20.627 1.00 14.74 169 VAL A O 1
ATOM 1381 N N . GLU A 1 169 ? 2.889 26.355 -22.835 1.00 14.04 170 GLU A N 1
ATOM 1382 C CA . GLU A 1 169 ? 4.117 27.171 -22.658 1.00 16.93 170 GLU A CA 1
ATOM 1383 C C . GLU A 1 169 ? 3.905 28.557 -22.088 1.00 15.08 170 GLU A C 1
ATOM 1384 O O . GLU A 1 169 ? 4.832 29.142 -21.533 1.00 16.79 170 GLU A O 1
ATOM 1390 N N . ALA A 1 170 ? 2.690 29.073 -22.200 1.00 14.02 171 ALA A N 1
ATOM 1391 C CA . ALA A 1 170 ? 2.406 30.397 -21.677 1.00 15.29 171 ALA A CA 1
ATOM 1392 C C . ALA A 1 170 ? 1.388 30.316 -20.551 1.00 20.18 171 ALA A C 1
ATOM 1393 O O . ALA A 1 170 ? 1.614 30.843 -19.446 1.00 17.27 171 ALA A O 1
ATOM 1395 N N . LEU A 1 171 ? 0.254 29.672 -20.813 1.00 16.58 172 LEU A N 1
ATOM 1396 C CA . LEU A 1 171 ? -0.793 29.710 -19.790 1.00 14.53 172 LEU A CA 1
ATOM 1397 C C . LEU A 1 171 ? -0.426 28.984 -18.502 1.00 16.31 172 LEU A C 1
ATOM 1398 O O . LEU A 1 171 ? -0.770 29.461 -17.404 1.00 18.29 172 LEU A O 1
ATOM 1403 N N . VAL A 1 172 ? 0.294 27.868 -18.598 1.00 14.67 173 VAL A N 1
ATOM 1404 C CA . VAL A 1 172 ? 0.686 27.139 -17.378 1.00 12.37 173 VAL A CA 1
ATOM 1405 C C . VAL A 1 172 ? 1.559 27.999 -16.440 1.00 15.61 173 VAL A C 1
ATOM 1406 O O . VAL A 1 172 ? 1.177 28.227 -15.276 1.00 14.38 173 VAL A O 1
ATOM 1410 N N . PRO A 1 173 ? 2.730 28.484 -16.910 1.00 13.60 174 PRO A N 1
ATOM 1411 C CA . PRO A 1 173 ? 3.528 29.244 -15.938 1.00 12.60 174 PRO A CA 1
ATOM 1412 C C . PRO A 1 173 ? 2.842 30.556 -15.515 1.00 14.36 174 PRO A C 1
ATOM 1413 O O . PRO A 1 173 ? 3.066 31.057 -14.402 1.00 13.95 174 PRO A O 1
ATOM 1417 N N . GLY A 1 174 ? 1.979 31.089 -16.387 1.00 12.31 175 GLY A N 1
ATOM 1418 C CA . GLY A 1 174 ? 1.254 32.325 -16.064 1.00 14.21 175 GLY A CA 1
ATOM 1419 C C . GLY A 1 174 ? 0.238 32.140 -14.956 1.00 16.55 175 GLY A C 1
ATOM 1420 O O . GLY A 1 174 ? -0.172 33.132 -14.325 1.00 19.06 175 GLY A O 1
ATOM 1421 N N . SER A 1 175 ? -0.163 30.887 -14.703 1.00 13.42 176 SER A N 1
ATOM 1422 C CA A SER A 1 175 ? -1.244 30.541 -13.781 0.60 13.66 176 SER A CA 1
ATOM 1423 C CA B SER A 1 175 ? -1.206 30.718 -13.696 0.40 13.29 176 SER A CA 1
ATOM 1424 C C . SER A 1 175 ? -0.752 29.913 -12.479 1.00 15.79 176 SER A C 1
ATOM 1425 O O . SER A 1 175 ? -1.541 29.286 -11.784 1.00 15.08 176 SER A O 1
ATOM 1430 N N . ILE A 1 176 ? 0.546 30.046 -12.192 1.00 11.90 177 ILE A N 1
ATOM 1431 C CA . ILE A 1 176 ? 1.159 29.501 -10.990 1.00 11.86 177 ILE A CA 1
ATOM 1432 C C . ILE A 1 176 ? 1.949 30.648 -10.384 1.00 12.43 177 ILE A C 1
ATOM 1433 O O . ILE A 1 176 ? 2.589 31.414 -11.119 1.00 14.52 177 ILE A O 1
ATOM 1438 N N . LEU A 1 177 ? 1.903 30.783 -9.069 1.00 11.68 178 LEU A N 1
ATOM 1439 C CA . LEU A 1 177 ? 2.683 31.829 -8.423 1.00 12.34 178 LEU A CA 1
ATOM 1440 C C . LEU A 1 177 ? 4.179 31.496 -8.445 1.00 13.55 178 LEU A C 1
ATOM 1441 O O . LEU A 1 177 ? 5.017 32.332 -8.869 1.00 13.71 178 LEU A O 1
ATOM 1446 N N . ARG A 1 178 ? 4.514 30.282 -7.996 1.00 10.47 179 ARG A N 1
ATOM 1447 C CA . ARG A 1 178 ? 5.918 29.828 -8.037 1.00 12.56 179 ARG A CA 1
ATOM 1448 C C . ARG A 1 178 ? 6.351 29.476 -9.454 1.00 12.70 179 ARG A C 1
ATOM 1449 O O . ARG A 1 178 ? 5.540 29.522 -10.393 1.00 16.16 179 ARG A O 1
ATOM 1457 N N . ASP A 1 179 ? 7.634 29.146 -9.599 1.00 15.91 180 ASP A N 1
ATOM 1458 C CA . ASP A 1 179 ? 8.136 28.539 -10.828 0.70 12.20 180 ASP A CA 1
ATOM 1459 C C . ASP A 1 179 ? 8.113 27.040 -10.669 1.00 15.45 180 ASP A C 1
ATOM 1460 O O . ASP A 1 179 ? 8.636 26.524 -9.684 1.00 15.77 180 ASP A O 1
ATOM 1465 N N . LEU A 1 180 ? 7.549 26.334 -11.642 1.00 14.08 181 LEU A N 1
ATOM 1466 C CA . LEU A 1 180 ? 7.732 24.870 -11.673 1.00 12.74 181 LEU A CA 1
ATOM 1467 C C . LEU A 1 180 ? 9.203 24.562 -11.900 1.00 15.73 181 LEU A C 1
ATOM 1468 O O . LEU A 1 180 ? 9.918 25.347 -12.559 1.00 15.46 181 LEU A O 1
ATOM 1473 N N . THR A 1 181 ? 9.628 23.412 -11.382 1.00 15.17 182 THR A N 1
ATOM 1474 C CA . THR A 1 181 ? 10.990 22.960 -11.631 1.00 15.11 182 THR A CA 1
ATOM 1475 C C . THR A 1 181 ? 11.066 22.472 -13.063 1.00 16.82 182 THR A C 1
ATOM 1476 O O . THR A 1 181 ? 10.046 22.233 -13.720 1.00 15.50 182 THR A O 1
ATOM 1480 N N . GLU A 1 182 ? 12.286 22.287 -13.564 1.00 18.91 183 GLU A N 1
ATOM 1481 C CA . GLU A 1 182 ? 12.425 21.834 -14.938 1.00 17.78 183 GLU A CA 1
ATOM 1482 C C . GLU A 1 182 ? 11.752 20.467 -15.110 1.00 17.85 183 GLU A C 1
ATOM 1483 O O . GLU A 1 182 ? 11.120 20.213 -16.153 1.00 18.99 183 GLU A O 1
ATOM 1489 N N . GLU A 1 183 ? 11.918 19.602 -14.104 1.00 17.02 184 GLU A N 1
ATOM 1490 C CA . GLU A 1 183 ? 11.376 18.246 -14.163 1.00 16.86 184 GLU A CA 1
ATOM 1491 C C . GLU A 1 183 ? 9.840 18.301 -14.231 1.00 18.02 184 GLU A C 1
ATOM 1492 O O . GLU A 1 183 ? 9.201 17.622 -15.043 1.00 16.54 184 GLU A O 1
ATOM 1498 N N . GLU A 1 184 ? 9.257 19.114 -13.355 1.00 18.01 185 GLU A N 1
ATOM 1499 C CA . GLU A 1 184 ? 7.805 19.231 -13.299 1.00 15.57 185 GLU A CA 1
ATOM 1500 C C . GLU A 1 184 ? 7.285 19.801 -14.594 1.00 13.49 185 GLU A C 1
ATOM 1501 O O . GLU A 1 184 ? 6.342 19.277 -15.153 1.00 15.90 185 GLU A O 1
ATOM 1507 N N . MET A 1 185 ? 7.883 20.890 -15.086 1.00 14.27 186 MET A N 1
ATOM 1508 C CA . MET A 1 185 ? 7.428 21.434 -16.364 1.00 14.42 186 MET A CA 1
ATOM 1509 C C . MET A 1 185 ? 7.588 20.438 -17.535 1.00 15.77 186 MET A C 1
ATOM 1510 O O . MET A 1 185 ? 6.744 20.360 -18.407 1.00 15.71 186 MET A O 1
ATOM 1515 N N . ASN A 1 186 ? 8.692 19.704 -17.565 1.00 15.97 187 ASN A N 1
ATOM 1516 C CA . ASN A 1 186 ? 8.860 18.716 -18.624 1.00 17.83 187 ASN A CA 1
ATOM 1517 C C . ASN A 1 186 ? 7.791 17.634 -18.587 1.00 16.14 187 ASN A C 1
ATOM 1518 O O . ASN A 1 186 ? 7.402 17.135 -19.627 1.00 16.97 187 ASN A O 1
ATOM 1523 N N . GLU A 1 187 ? 7.267 17.313 -17.407 1.00 14.57 188 GLU A N 1
ATOM 1524 C CA . GLU A 1 187 ? 6.181 16.311 -17.321 1.00 14.33 188 GLU A CA 1
ATOM 1525 C C . GLU A 1 187 ? 4.873 16.884 -17.896 1.00 18.07 188 GLU A C 1
ATOM 1526 O O . GLU A 1 187 ? 4.116 16.173 -18.546 1.00 16.30 188 GLU A O 1
ATOM 1532 N N . TYR A 1 188 ? 4.601 18.176 -17.690 1.00 14.28 189 TYR A N 1
ATOM 1533 C CA . TYR A 1 188 ? 3.447 18.756 -18.356 1.00 12.15 189 TYR A CA 1
ATOM 1534 C C . TYR A 1 188 ? 3.613 18.865 -19.875 1.00 13.24 189 TYR A C 1
ATOM 1535 O O . TYR A 1 188 ? 2.627 18.801 -20.622 1.00 16.33 189 TYR A O 1
ATOM 1544 N N . ARG A 1 189 ? 4.865 19.052 -20.335 1.00 14.00 190 ARG A N 1
ATOM 1545 C CA . ARG A 1 189 ? 5.119 19.185 -21.750 1.00 14.47 190 ARG A CA 1
ATOM 1546 C C . ARG A 1 189 ? 4.975 17.839 -22.444 1.00 16.53 190 ARG A C 1
ATOM 1547 O O . ARG A 1 189 ? 4.583 17.780 -23.609 1.00 16.86 190 ARG A O 1
ATOM 1555 N N . ARG A 1 190 ? 5.307 16.774 -21.711 1.00 16.88 191 ARG A N 1
ATOM 1556 C CA . ARG A 1 190 ? 5.529 15.447 -22.311 1.00 18.66 191 ARG A CA 1
ATOM 1557 C C . ARG A 1 190 ? 4.389 14.934 -23.210 1.00 19.06 191 ARG A C 1
ATOM 1558 O O . ARG A 1 190 ? 4.655 14.498 -24.346 1.00 18.19 191 ARG A O 1
ATOM 1566 N N . PRO A 1 191 ? 3.105 15.033 -22.768 1.00 16.27 192 PRO A N 1
ATOM 1567 C CA . PRO A 1 191 ? 2.031 14.529 -23.643 1.00 15.44 192 PRO A CA 1
ATOM 1568 C C . PRO A 1 191 ? 1.822 15.370 -24.903 1.00 13.71 192 PRO A C 1
ATOM 1569 O O . PRO A 1 191 ? 1.159 14.927 -25.864 1.00 17.58 192 PRO A O 1
ATOM 1573 N N . PHE A 1 192 ? 2.429 16.552 -24.922 1.00 16.55 193 PHE A N 1
ATOM 1574 C CA . PHE A 1 192 ? 2.200 17.549 -25.960 1.00 17.19 193 PHE A CA 1
ATOM 1575 C C . PHE A 1 192 ? 3.496 17.973 -26.636 1.00 18.58 193 PHE A C 1
ATOM 1576 O O . PHE A 1 192 ? 3.572 19.054 -27.217 1.00 21.04 193 PHE A O 1
ATOM 1584 N N . ALA A 1 193 ? 4.523 17.134 -26.515 1.00 19.17 194 ALA A N 1
ATOM 1585 C CA . ALA A 1 193 ? 5.864 17.469 -26.989 1.00 18.09 194 ALA A CA 1
ATOM 1586 C C . ALA A 1 193 ? 5.899 17.551 -28.518 1.00 20.41 194 ALA A C 1
ATOM 1587 O O . ALA A 1 193 ? 6.664 18.353 -29.063 1.00 24.82 194 ALA A O 1
ATOM 1589 N N . ASN A 1 194 ? 5.053 16.751 -29.167 1.00 19.21 195 ASN A N 1
ATOM 1590 C CA . ASN A 1 194 ? 4.996 16.691 -30.644 1.00 21.43 195 ASN A CA 1
ATOM 1591 C C . ASN A 1 194 ? 4.022 17.710 -31.225 1.00 27.05 195 ASN A C 1
ATOM 1592 O O . ASN A 1 194 ? 2.830 17.678 -30.908 1.00 29.15 195 ASN A O 1
ATOM 1597 N N . ALA A 1 195 ? 4.519 18.579 -32.107 1.00 23.60 196 ALA A N 1
ATOM 1598 C CA . ALA A 1 195 ? 3.687 19.549 -32.792 1.00 23.52 196 ALA A CA 1
ATOM 1599 C C . ALA A 1 195 ? 2.587 18.870 -33.614 1.00 27.30 196 ALA A C 1
ATOM 1600 O O . ALA A 1 195 ? 2.721 17.705 -34.021 1.00 24.89 196 ALA A O 1
ATOM 1602 N N . GLY A 1 196 ? 1.480 19.582 -33.814 1.00 23.30 197 GLY A N 1
ATOM 1603 C CA . GLY A 1 196 ? 0.318 19.040 -34.512 1.00 21.68 197 GLY A CA 1
ATOM 1604 C C . GLY A 1 196 ? -0.792 18.523 -33.602 1.00 26.93 197 GLY A C 1
ATOM 1605 O O . GLY A 1 196 ? -0.937 18.970 -32.458 1.00 23.60 197 GLY A O 1
ATOM 1606 N N . GLU A 1 197 ? -1.558 17.558 -34.095 1.00 24.07 198 GLU A N 1
ATOM 1607 C CA . GLU A 1 197 ? -2.822 17.159 -33.445 1.00 22.62 198 GLU A CA 1
ATOM 1608 C C . GLU A 1 197 ? -2.695 16.569 -32.033 1.00 18.24 198 GLU A C 1
ATOM 1609 O O . GLU A 1 197 ? -3.700 16.504 -31.310 1.00 21.36 198 GLU A O 1
ATOM 1615 N N . ASP A 1 198 ? -1.483 16.161 -31.649 1.00 20.57 199 ASP A N 1
ATOM 1616 C CA . ASP A 1 198 ? -1.251 15.673 -30.271 1.00 21.21 199 ASP A CA 1
ATOM 1617 C C . ASP A 1 198 ? -1.681 16.753 -29.272 1.00 19.13 199 ASP A C 1
ATOM 1618 O O . ASP A 1 198 ? -2.040 16.435 -28.129 1.00 18.96 199 ASP A O 1
ATOM 1623 N N . ARG A 1 199 ? -1.611 18.008 -29.714 1.00 18.54 200 ARG A N 1
ATOM 1624 C CA . ARG A 1 199 ? -1.947 19.171 -28.853 1.00 16.37 200 ARG A CA 1
ATOM 1625 C C . ARG A 1 199 ? -3.391 19.615 -28.932 1.00 18.46 200 ARG A C 1
ATOM 1626 O O . ARG A 1 199 ? -3.804 20.498 -28.178 1.00 19.16 200 ARG A O 1
ATOM 1634 N N . ARG A 1 200 ? -4.193 18.980 -29.790 1.00 15.78 201 ARG A N 1
ATOM 1635 C CA . ARG A 1 200 ? -5.583 19.392 -30.014 1.00 16.75 201 ARG A CA 1
ATOM 1636 C C . ARG A 1 200 ? -6.444 19.475 -28.741 1.00 15.81 201 ARG A C 1
ATOM 1637 O O . ARG A 1 200 ? -7.269 20.393 -28.635 1.00 16.99 201 ARG A O 1
ATOM 1645 N N . PRO A 1 201 ? -6.267 18.544 -27.782 1.00 16.32 202 PRO A N 1
ATOM 1646 C CA . PRO A 1 201 ? -7.142 18.677 -26.594 1.00 16.67 202 PRO A CA 1
ATOM 1647 C C . PRO A 1 201 ? -6.986 20.042 -25.906 1.00 14.49 202 PRO A C 1
ATOM 1648 O O . PRO A 1 201 ? -7.959 20.543 -25.308 1.00 14.65 202 PRO A O 1
ATOM 1652 N N . THR A 1 202 ? -5.781 20.608 -25.965 1.00 15.30 203 THR A N 1
ATOM 1653 C CA . THR A 1 202 ? -5.530 21.873 -25.270 1.00 13.68 203 THR A CA 1
ATOM 1654 C C . THR A 1 202 ? -6.138 23.079 -25.991 1.00 13.92 203 THR A C 1
ATOM 1655 O O . THR A 1 202 ? -6.150 24.171 -25.444 1.00 14.63 203 THR A O 1
ATOM 1659 N N . LEU A 1 203 ? -6.566 22.881 -27.252 1.00 14.84 204 LEU A N 1
ATOM 1660 C CA . LEU A 1 203 ? -7.245 23.901 -28.058 1.00 13.46 204 LEU A CA 1
ATOM 1661 C C . LEU A 1 203 ? -8.781 23.723 -28.081 1.00 12.61 204 LEU A C 1
ATOM 1662 O O . LEU A 1 203 ? -9.529 24.699 -28.100 1.00 15.15 204 LEU A O 1
ATOM 1667 N N . THR A 1 204 ? -9.269 22.482 -28.125 1.00 14.45 205 THR A N 1
ATOM 1668 C CA . THR A 1 204 ? -10.708 22.298 -28.093 1.00 15.51 205 THR A CA 1
ATOM 1669 C C . THR A 1 204 ? -11.283 22.727 -26.747 1.00 14.53 205 THR A C 1
ATOM 1670 O O . THR A 1 204 ? -12.378 23.332 -26.684 1.00 14.93 205 THR A O 1
ATOM 1674 N N . PHE A 1 205 ? -10.543 22.450 -25.668 1.00 13.43 206 PHE A N 1
ATOM 1675 C CA . PHE A 1 205 ? -11.065 22.848 -24.352 1.00 13.56 206 PHE A CA 1
ATOM 1676 C C . PHE A 1 205 ? -11.392 24.361 -24.268 1.00 13.51 206 PHE A C 1
ATOM 1677 O O . PHE A 1 20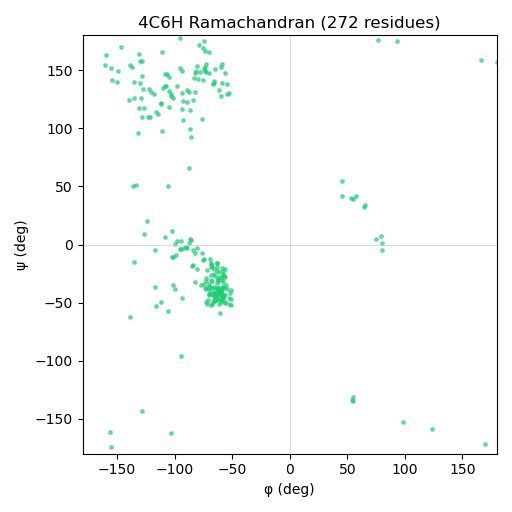5 ? -12.492 24.726 -23.852 1.00 14.76 206 PHE A O 1
ATOM 1685 N N . PRO A 1 206 ? -10.461 25.256 -24.667 1.00 13.66 207 PRO A N 1
ATOM 1686 C CA . PRO A 1 206 ? -10.831 26.675 -24.533 1.00 13.29 207 PRO A CA 1
ATOM 1687 C C . PRO A 1 206 ? -11.995 27.068 -25.441 1.00 15.74 207 PRO A C 1
ATOM 1688 O O . PRO A 1 206 ? -12.766 27.957 -25.121 1.00 16.09 207 PRO A O 1
ATOM 1692 N N . ARG A 1 207 ? -12.123 26.347 -26.542 1.00 15.01 208 ARG A N 1
ATOM 1693 C CA . ARG A 1 207 ? -13.236 26.555 -27.468 1.00 16.60 208 ARG A CA 1
ATOM 1694 C C . ARG A 1 207 ? -14.565 26.009 -26.954 1.00 18.51 208 ARG A C 1
ATOM 1695 O O . ARG A 1 207 ? -15.633 26.328 -27.515 1.00 20.07 208 ARG A O 1
ATOM 1703 N N . GLN A 1 208 ? -14.521 25.210 -25.881 1.00 15.86 209 GLN A N 1
ATOM 1704 C CA . GLN A 1 208 ? -15.719 24.628 -25.283 1.00 14.03 209 GLN A CA 1
ATOM 1705 C C . GLN A 1 208 ? -16.220 25.398 -24.052 1.00 13.34 209 GLN A C 1
ATOM 1706 O O . GLN A 1 208 ? -17.304 25.110 -23.522 1.00 13.88 209 GLN A O 1
ATOM 1712 N N . VAL A 1 209 ? -15.422 26.358 -23.585 1.00 14.20 210 VAL A N 1
ATOM 1713 C CA . VAL A 1 209 ? -15.841 27.185 -22.443 1.00 14.40 210 VAL A CA 1
ATOM 1714 C C . VAL A 1 209 ? -17.147 27.939 -22.790 1.00 14.01 210 VAL A C 1
ATOM 1715 O O . VAL A 1 209 ? -17.230 28.570 -23.858 1.00 17.35 210 VAL A O 1
ATOM 1719 N N . PRO A 1 210 ? -18.176 27.837 -21.937 1.00 16.29 211 PRO A N 1
ATOM 1720 C CA . PRO A 1 210 ? -19.472 28.449 -22.304 1.00 16.56 211 PRO A CA 1
ATOM 1721 C C . PRO A 1 210 ? -19.476 29.976 -22.143 1.00 21.80 211 PRO A C 1
ATOM 1722 O O . PRO A 1 210 ? -19.475 30.478 -21.020 1.00 24.34 211 PRO A O 1
ATOM 1726 N N . ILE A 1 211 ? -19.470 30.703 -23.262 1.00 22.05 212 ILE A N 1
ATOM 1727 C CA . ILE A 1 211 ? -19.424 32.172 -23.233 1.00 21.18 212 ILE A CA 1
ATOM 1728 C C . ILE A 1 211 ? -20.443 32.672 -24.251 1.00 21.66 212 ILE A C 1
ATOM 1729 O O . ILE A 1 211 ? -20.412 32.251 -25.403 1.00 24.31 212 ILE A O 1
ATOM 1734 N N . GLU A 1 212 ? -21.352 33.545 -23.811 1.00 25.07 213 GLU A N 1
ATOM 1735 C CA . GLU A 1 212 ? -22.456 34.034 -24.656 1.00 24.87 213 GLU A CA 1
ATOM 1736 C C . GLU A 1 212 ? -23.262 32.898 -25.267 1.00 30.79 213 GLU A C 1
ATOM 1737 O O . GLU A 1 212 ? -23.640 32.958 -26.440 1.00 31.44 213 GLU A O 1
ATOM 1743 N N . GLY A 1 213 ? -23.508 31.850 -24.483 1.00 26.75 214 GLY A N 1
ATOM 1744 C CA . GLY A 1 213 ? -24.319 30.716 -24.958 1.00 26.76 214 GLY A CA 1
ATOM 1745 C C . GLY A 1 213 ? -23.667 29.753 -25.925 1.00 26.77 214 GLY A C 1
ATOM 1746 O O . GLY A 1 213 ? -24.326 28.830 -26.412 1.00 25.85 214 GLY A O 1
ATOM 1747 N N . GLN A 1 214 ? -22.374 29.939 -26.204 1.00 23.31 215 GLN A N 1
ATOM 1748 C CA . GLN A 1 214 ? -21.644 29.057 -27.105 1.00 24.99 215 GLN A CA 1
ATOM 1749 C C . GLN A 1 214 ? -20.447 28.397 -26.407 1.00 17.79 215 GLN A C 1
ATOM 1750 O O . GLN A 1 214 ? -19.667 29.094 -25.757 1.00 22.14 215 GLN A O 1
ATOM 1756 N N . PRO A 1 215 ? -20.302 27.069 -26.532 1.00 21.18 216 PRO A N 1
ATOM 1757 C CA . PRO A 1 215 ? -21.230 26.171 -27.208 1.00 19.17 216 PRO A CA 1
ATOM 1758 C C . PRO A 1 215 ? -22.535 25.988 -26.463 1.00 19.19 216 PRO A C 1
ATOM 1759 O O . PRO A 1 215 ? -22.571 26.015 -25.234 1.00 17.51 216 PRO A O 1
ATOM 1763 N N . LYS A 1 216 ? -23.620 25.782 -27.209 1.00 18.86 217 LYS A N 1
ATOM 1764 C CA . LYS A 1 216 ? -24.920 25.567 -26.576 1.00 22.83 217 LYS A CA 1
ATOM 1765 C C . LYS A 1 216 ? -25.001 24.345 -25.665 1.00 17.27 217 LYS A C 1
ATOM 1766 O O . LYS A 1 216 ? -25.585 24.444 -24.580 1.00 19.89 217 LYS A O 1
ATOM 1772 N N . ASP A 1 217 ? -24.436 23.211 -26.070 1.00 18.76 218 ASP A N 1
ATOM 1773 C CA . ASP A 1 217 ? -24.615 21.997 -25.283 1.00 19.22 218 ASP A CA 1
ATOM 1774 C C . ASP A 1 217 ? -23.919 22.154 -23.909 1.00 18.74 218 ASP A C 1
ATOM 1775 O O . ASP A 1 217 ? -24.497 21.843 -22.850 1.00 16.77 218 ASP A O 1
ATOM 1780 N N . VAL A 1 218 ? -22.704 22.695 -23.936 1.00 17.33 219 VAL A N 1
ATOM 1781 C CA . VAL A 1 218 ? -21.956 22.898 -22.661 1.00 17.63 219 VAL A CA 1
ATOM 1782 C C . VAL A 1 218 ? -22.646 23.933 -21.775 1.00 16.27 219 VAL A C 1
ATOM 1783 O O . VAL A 1 218 ? -22.783 23.730 -20.569 1.00 16.03 219 VAL A O 1
ATOM 1787 N N . THR A 1 219 ? -23.116 25.036 -22.365 1.00 13.40 220 THR A N 1
ATOM 1788 C CA . THR A 1 219 ? -23.865 26.031 -21.631 1.00 13.83 220 THR A CA 1
ATOM 1789 C C . THR A 1 219 ? -25.040 25.392 -20.886 1.00 16.62 220 THR A C 1
ATOM 1790 O O . THR A 1 219 ? -25.221 25.613 -19.695 1.00 16.07 220 THR A O 1
ATOM 1794 N N . GLU A 1 220 ? -25.854 24.612 -21.600 1.00 17.66 221 GLU A N 1
ATOM 1795 C CA . GLU A 1 220 ? -27.006 24.006 -20.974 1.00 18.02 221 GLU A CA 1
ATOM 1796 C C . GLU A 1 220 ? -26.650 23.045 -19.845 1.00 15.59 221 GLU A C 1
ATOM 1797 O O . GLU A 1 220 ? -27.302 23.077 -18.808 1.00 16.47 221 GLU A O 1
ATOM 1803 N N . LEU A 1 221 ? -25.618 22.227 -20.019 1.00 16.06 222 LEU A N 1
ATOM 1804 C CA . LEU A 1 221 ? -25.340 21.236 -18.990 1.00 15.27 222 LEU A CA 1
ATOM 1805 C C . LEU A 1 221 ? -24.708 21.869 -17.766 1.00 15.10 222 LEU A C 1
ATOM 1806 O O . LEU A 1 221 ? -24.974 21.434 -16.642 1.00 15.40 222 LEU A O 1
ATOM 1811 N N . VAL A 1 222 ? -23.889 22.908 -17.989 1.00 14.12 223 VAL A N 1
ATOM 1812 C CA . VAL A 1 222 ? -23.315 23.651 -16.840 1.00 13.95 223 VAL A CA 1
ATOM 1813 C C . VAL A 1 222 ? -24.426 24.370 -16.086 1.00 14.14 223 VAL A C 1
ATOM 1814 O O . VAL A 1 222 ? -24.525 24.257 -14.845 1.00 13.48 223 VAL A O 1
ATOM 1818 N N . ASP A 1 223 ? -25.291 25.109 -16.797 1.00 13.31 224 ASP A N 1
ATOM 1819 C CA . ASP A 1 223 ? -26.422 25.761 -16.147 1.00 15.39 224 ASP A CA 1
ATOM 1820 C C . ASP A 1 223 ? -27.235 24.748 -15.309 1.00 15.12 224 ASP A C 1
ATOM 1821 O O . ASP A 1 223 ? -27.620 25.040 -14.187 1.00 16.13 224 ASP A O 1
ATOM 1826 N N . ALA A 1 224 ? -27.437 23.554 -15.860 1.00 16.68 225 ALA A N 1
ATOM 1827 C CA . ALA A 1 224 ? -28.221 22.514 -15.196 1.00 14.20 225 ALA A CA 1
ATOM 1828 C C . ALA A 1 224 ? -27.524 22.039 -13.918 1.00 14.97 225 ALA A C 1
ATOM 1829 O O . ALA A 1 224 ? -28.152 21.958 -12.862 1.00 15.80 225 ALA A O 1
ATOM 1831 N N . TYR A 1 225 ? -26.224 21.751 -13.995 1.00 14.09 226 TYR A N 1
ATOM 1832 C CA . TYR A 1 225 ? -25.583 21.282 -12.782 1.00 13.16 226 TYR A CA 1
ATOM 1833 C C . TYR A 1 225 ? -25.396 22.383 -11.758 1.00 13.29 226 TYR A C 1
ATOM 1834 O O . TYR A 1 225 ? -25.388 22.104 -10.563 1.00 13.06 226 TYR A O 1
ATOM 1843 N N . VAL A 1 226 ? -25.257 23.638 -12.200 1.00 13.32 227 VAL A N 1
ATOM 1844 C CA . VAL A 1 226 ? -25.110 24.756 -11.248 1.00 13.34 227 VAL A CA 1
ATOM 1845 C C . VAL A 1 226 ? -26.433 24.966 -10.488 1.00 14.06 227 VAL A C 1
ATOM 1846 O O . VAL A 1 226 ? -26.416 25.170 -9.253 1.00 12.72 227 VAL A O 1
ATOM 1850 N N . ASP A 1 227 ? -27.572 24.900 -11.188 1.00 15.30 228 ASP A N 1
ATOM 1851 C CA A ASP A 1 227 ? -28.875 24.940 -10.522 0.60 16.71 228 ASP A CA 1
ATOM 1852 C CA B ASP A 1 227 ? -28.876 24.947 -10.512 0.40 15.51 228 ASP A CA 1
ATOM 1853 C C . ASP A 1 227 ? -28.966 23.835 -9.461 1.00 16.44 228 ASP A C 1
ATOM 1854 O O . ASP A 1 227 ? -29.365 24.075 -8.303 1.00 15.87 228 ASP A O 1
ATOM 1863 N N . TRP A 1 228 ? -28.584 22.622 -9.859 1.00 15.02 229 TRP A N 1
ATOM 1864 C CA . TRP A 1 228 ? -28.602 21.471 -8.938 1.00 13.69 229 TRP A CA 1
ATOM 1865 C C . TRP A 1 228 ? -27.645 21.658 -7.759 1.00 15.94 229 TRP A C 1
ATOM 1866 O O . TRP A 1 228 ? -28.026 21.373 -6.610 1.00 13.94 229 TRP A O 1
ATOM 1877 N N . LEU A 1 229 ? -26.442 22.198 -7.999 1.00 13.13 230 LEU A N 1
ATOM 1878 C CA . LEU A 1 229 ? -25.498 22.427 -6.879 1.00 12.71 230 LEU A CA 1
ATOM 1879 C C . LEU A 1 229 ? -26.029 23.395 -5.815 1.00 14.28 230 LEU A C 1
ATOM 1880 O O . LEU A 1 229 ? -25.650 23.305 -4.630 1.00 14.08 230 LEU A O 1
ATOM 1885 N N . GLY A 1 230 ? -26.912 24.320 -6.217 1.00 12.90 231 GLY A N 1
ATOM 1886 C CA . GLY A 1 230 ? -27.513 25.259 -5.256 1.00 14.45 231 GLY A CA 1
ATOM 1887 C C . GLY A 1 230 ? -28.594 24.638 -4.396 1.00 14.06 231 GLY A C 1
ATOM 1888 O O . GLY A 1 230 ? -29.073 25.291 -3.479 1.00 16.34 231 GLY A O 1
ATOM 1889 N N . GLN A 1 231 ? -28.970 23.394 -4.704 1.00 12.47 232 GLN A N 1
ATOM 1890 C CA . GLN A 1 231 ? -30.012 22.690 -3.950 1.00 14.14 232 GLN A CA 1
ATOM 1891 C C . GLN A 1 231 ? -29.544 21.425 -3.220 1.00 12.52 232 GLN A C 1
ATOM 1892 O O . GLN A 1 231 ? -30.020 21.138 -2.112 1.00 13.81 232 GLN A O 1
ATOM 1898 N N . THR A 1 232 ? -28.627 20.669 -3.825 1.00 13.22 233 THR A N 1
ATOM 1899 C CA . THR A 1 232 ? -28.257 19.342 -3.323 1.00 14.05 233 THR A CA 1
ATOM 1900 C C . THR A 1 232 ? -27.575 19.439 -1.970 1.00 14.75 233 THR A C 1
ATOM 1901 O O . THR A 1 232 ? -26.764 20.341 -1.725 1.00 14.59 233 THR A O 1
ATOM 1905 N N . SER A 1 233 ? -27.888 18.502 -1.088 1.00 13.02 234 SER A N 1
ATOM 1906 C CA . SER A 1 233 ? -27.238 18.487 0.226 1.00 15.52 234 SER A CA 1
ATOM 1907 C C . SER A 1 233 ? -25.900 17.723 0.198 1.00 22.85 234 SER A C 1
ATOM 1908 O O . SER A 1 233 ? -25.301 17.546 1.230 1.00 13.56 234 SER A O 1
ATOM 1911 N N . ILE A 1 234 ? -25.446 17.252 -0.958 1.00 12.28 235 ILE A N 1
ATOM 1912 C CA . ILE A 1 234 ? -24.143 16.547 -1.005 1.00 12.77 235 ILE A CA 1
ATOM 1913 C C . ILE A 1 234 ? -23.064 17.465 -0.390 1.00 15.12 235 ILE A C 1
ATOM 1914 O O . ILE A 1 234 ? -22.976 18.644 -0.737 1.00 13.86 235 ILE A O 1
ATOM 1919 N N . PRO A 1 235 ? -22.278 16.940 0.564 1.00 15.11 236 PRO A N 1
ATOM 1920 C CA . PRO A 1 235 ? -21.262 17.811 1.161 1.00 12.91 236 PRO A CA 1
ATOM 1921 C C . PRO A 1 235 ? -20.293 18.361 0.123 1.00 13.30 236 PRO A C 1
ATOM 1922 O O . PRO A 1 235 ? -19.863 17.623 -0.767 1.00 13.56 236 PRO A O 1
ATOM 1926 N N . LYS A 1 236 ? -19.952 19.634 0.266 1.00 11.57 237 LYS A N 1
ATOM 1927 C CA . LYS A 1 236 ? -19.095 20.326 -0.685 1.00 14.17 237 LYS A CA 1
ATOM 1928 C C . LYS A 1 236 ? -17.940 20.974 0.049 1.00 13.94 237 LYS A C 1
ATOM 1929 O O . LYS A 1 236 ? -18.141 21.619 1.082 1.00 14.47 237 LYS A O 1
ATOM 1935 N N . LEU A 1 237 ? -16.734 20.800 -0.478 1.00 11.30 238 LEU A N 1
ATOM 1936 C CA . LEU A 1 237 ? -15.570 21.530 0.036 1.00 11.42 238 LEU A CA 1
ATOM 1937 C C . LEU A 1 237 ? -15.105 22.459 -1.072 1.00 11.34 238 LEU A C 1
ATOM 1938 O O . LEU A 1 237 ? -14.646 22.009 -2.131 1.00 11.76 238 LEU A O 1
ATOM 1943 N N . PHE A 1 238 ? -15.268 23.761 -0.843 1.00 12.39 239 PHE A N 1
ATOM 1944 C CA . PHE A 1 238 ? -14.817 24.806 -1.756 1.00 11.83 239 PHE A CA 1
ATOM 1945 C C . PHE A 1 238 ? -13.426 25.245 -1.340 1.00 12.04 239 PHE A C 1
ATOM 1946 O O . PHE A 1 238 ? -13.242 25.844 -0.272 1.00 14.18 239 PHE A O 1
ATOM 1954 N N . ILE A 1 239 ? -12.428 24.860 -2.133 1.00 12.56 240 ILE A N 1
ATOM 1955 C CA A ILE A 1 239 ? -11.086 25.357 -1.891 0.50 12.25 240 ILE A CA 1
ATOM 1956 C CA B ILE A 1 239 ? -11.050 25.324 -1.933 0.50 12.39 240 ILE A CA 1
ATOM 1957 C C . ILE A 1 239 ? -10.943 26.623 -2.710 1.00 11.07 240 ILE A C 1
ATOM 1958 O O . ILE A 1 239 ? -10.773 26.600 -3.960 1.00 12.70 240 ILE A O 1
ATOM 1967 N N . ASN A 1 240 ? -11.080 27.736 -2.001 1.00 11.57 241 ASN A N 1
ATOM 1968 C CA . ASN A 1 240 ? -10.992 29.072 -2.594 1.00 11.13 241 ASN A CA 1
ATOM 1969 C C . ASN A 1 240 ? -9.522 29.444 -2.774 1.00 14.16 241 ASN A C 1
ATOM 1970 O O . ASN A 1 240 ? -8.709 29.038 -1.965 1.00 15.33 241 ASN A O 1
ATOM 1975 N N . ALA A 1 241 ? -9.185 30.121 -3.864 1.00 11.50 242 ALA A N 1
ATOM 1976 C CA . ALA A 1 241 ? -7.778 30.535 -4.127 1.00 11.92 242 ALA A CA 1
ATOM 1977 C C . ALA A 1 241 ? -7.626 32.049 -3.908 1.00 15.00 242 ALA A C 1
ATOM 1978 O O . ALA A 1 241 ? -8.534 32.834 -4.203 1.00 14.73 242 ALA A O 1
ATOM 1980 N N . ASP A 1 242 ? -6.447 32.466 -3.439 1.00 13.11 243 ASP A N 1
ATOM 1981 C CA . ASP A 1 242 ? -6.123 33.880 -3.250 1.00 14.63 243 ASP A CA 1
ATOM 1982 C C . ASP A 1 242 ? -4.888 34.153 -4.107 1.00 13.27 243 ASP A C 1
ATOM 1983 O O . ASP A 1 242 ? -3.799 33.681 -3.753 1.00 14.42 243 ASP A O 1
ATOM 1988 N N . PRO A 1 243 ? -5.039 34.920 -5.213 1.00 13.67 244 PRO A N 1
ATOM 1989 C CA . PRO A 1 243 ? -6.245 35.632 -5.610 1.00 12.12 244 PRO A CA 1
ATOM 1990 C C . PRO A 1 243 ? -7.262 34.766 -6.372 1.00 14.19 244 PRO A C 1
ATOM 1991 O O . PRO A 1 243 ? -8.419 35.188 -6.496 1.00 15.32 244 PRO A O 1
ATOM 1995 N N . GLY A 1 244 ? -6.825 33.621 -6.907 1.00 12.39 245 GLY A N 1
ATOM 1996 C CA . GLY A 1 244 ? -7.686 32.848 -7.794 1.00 12.39 245 GLY A CA 1
ATOM 1997 C C . GLY A 1 244 ? -7.766 33.452 -9.188 1.00 12.42 245 GLY A C 1
ATOM 1998 O O . GLY A 1 244 ? -7.211 34.542 -9.457 1.00 14.34 245 GLY A O 1
ATOM 1999 N N . VAL A 1 245 ? -8.463 32.757 -10.085 1.00 10.75 246 VAL A N 1
ATOM 2000 C CA . VAL A 1 245 ? -8.644 33.221 -11.466 1.00 11.97 246 VAL A CA 1
ATOM 2001 C C . VAL A 1 245 ? -10.076 32.973 -11.933 1.00 13.51 246 VAL A C 1
ATOM 2002 O O . VAL A 1 245 ? -10.815 33.917 -12.229 1.00 14.98 246 VAL A O 1
ATOM 2006 N N . LEU A 1 246 ? -10.471 31.700 -11.986 1.00 12.87 247 LEU A N 1
ATOM 2007 C CA . LEU A 1 246 ? -11.847 31.366 -12.412 1.00 15.87 247 LEU A CA 1
ATOM 2008 C C . LEU A 1 246 ? -12.908 31.701 -11.377 1.00 16.07 247 LEU A C 1
ATOM 2009 O O . LEU A 1 246 ? -14.039 32.058 -11.750 1.00 21.89 247 LEU A O 1
ATOM 2014 N N . ILE A 1 247 ? -12.605 31.492 -10.106 1.00 13.83 248 ILE A N 1
ATOM 2015 C CA . ILE A 1 247 ? -13.587 31.784 -9.055 1.00 14.77 248 ILE A CA 1
ATOM 2016 C C . ILE A 1 247 ? -13.128 32.975 -8.233 1.00 19.56 248 ILE A C 1
ATOM 2017 O O . ILE A 1 247 ? -12.335 32.842 -7.289 1.00 16.03 248 ILE A O 1
ATOM 2022 N N . THR A 1 248 ? -13.672 34.144 -8.591 1.00 15.47 249 THR A N 1
ATOM 2023 C CA . THR A 1 248 ? -13.303 35.412 -7.950 1.00 20.85 249 THR A CA 1
ATOM 2024 C C . THR A 1 248 ? -14.542 36.288 -7.931 1.00 22.51 249 THR A C 1
ATOM 2025 O O . THR A 1 248 ? -15.546 35.962 -8.568 1.00 21.11 249 THR A O 1
ATOM 2029 N N . GLY A 1 249 ? -14.476 37.401 -7.207 1.00 24.44 250 GLY A N 1
ATOM 2030 C 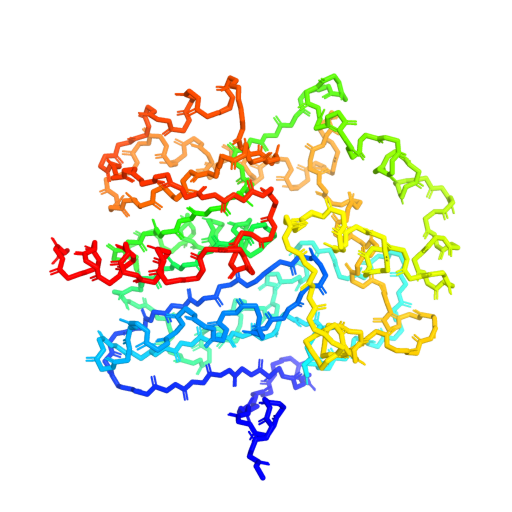CA . GLY A 1 249 ? -15.541 38.411 -7.300 1.00 21.56 250 GLY A CA 1
ATOM 2031 C C . GLY A 1 249 ? -16.936 37.859 -7.055 1.00 19.06 250 GLY A C 1
ATOM 2032 O O . GLY A 1 249 ? -17.148 37.092 -6.107 1.00 21.48 250 GLY A O 1
ATOM 2033 N N . GLU A 1 250 ? -17.875 38.236 -7.929 1.00 24.61 251 GLU A N 1
ATOM 2034 C CA . GLU A 1 250 ? -19.301 37.877 -7.795 1.00 23.55 251 GLU A CA 1
ATOM 2035 C C . GLU A 1 250 ? -19.523 36.379 -7.820 1.00 22.40 251 GLU A C 1
ATOM 2036 O O . GLU A 1 250 ? -20.378 35.859 -7.097 1.00 19.66 251 GLU A O 1
ATOM 2042 N N . VAL A 1 251 ? -18.761 35.683 -8.661 1.00 20.62 252 VAL A N 1
ATOM 2043 C CA A VAL A 1 251 ? -18.840 34.223 -8.809 0.50 20.09 252 VAL A CA 1
ATOM 2044 C CA B VAL A 1 251 ? -19.009 34.257 -8.771 0.50 17.27 252 VAL A CA 1
ATOM 2045 C C . VAL A 1 251 ? -18.604 33.524 -7.476 1.00 20.53 252 VAL A C 1
ATOM 2046 O O . VAL A 1 251 ? -19.292 32.588 -7.093 1.00 19.73 252 VAL A O 1
ATOM 2053 N N . ARG A 1 252 ? -17.555 33.970 -6.795 1.00 18.83 253 ARG A N 1
ATOM 2054 C CA . ARG A 1 252 ? -17.220 33.456 -5.491 1.00 18.06 253 ARG A CA 1
ATOM 2055 C C . ARG A 1 252 ? -18.362 33.660 -4.484 1.00 18.88 253 ARG A C 1
ATOM 2056 O O . ARG A 1 252 ? -18.675 32.786 -3.685 1.00 19.01 253 ARG A O 1
ATOM 2064 N N . ASP A 1 253 ? -18.991 34.837 -4.508 1.00 18.74 254 ASP A N 1
ATOM 2065 C CA . ASP A 1 253 ? -20.131 35.087 -3.631 1.00 17.33 254 ASP A CA 1
ATOM 2066 C C . ASP A 1 253 ? -21.280 34.101 -3.893 1.00 17.58 254 ASP A C 1
ATOM 2067 O O . ASP A 1 253 ? -21.946 33.643 -2.964 1.00 19.01 254 ASP A O 1
ATOM 2072 N N . ARG A 1 254 ? -21.493 33.757 -5.156 1.00 19.06 255 ARG A N 1
ATOM 2073 C CA . ARG A 1 254 ? -22.566 32.827 -5.515 1.00 19.76 255 ARG A CA 1
ATOM 2074 C C . ARG A 1 254 ? -22.248 31.402 -5.043 1.00 15.92 255 ARG A C 1
ATOM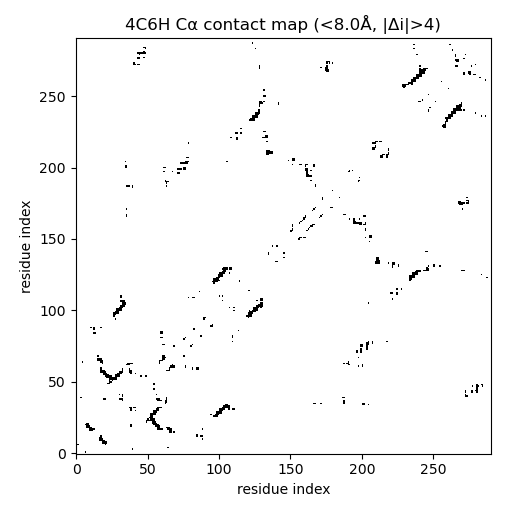 2075 O O . ARG A 1 254 ? -23.089 30.714 -4.475 1.00 17.56 255 ARG A O 1
ATOM 2083 N N . VAL A 1 255 ? -20.998 30.975 -5.233 1.00 16.19 256 VAL A N 1
ATOM 2084 C CA . VAL A 1 255 ? -20.578 29.662 -4.725 1.00 13.96 256 VAL A CA 1
ATOM 2085 C C . VAL A 1 255 ? -20.807 29.562 -3.216 1.00 13.23 256 VAL A C 1
ATOM 2086 O O . VAL A 1 255 ? -21.214 28.533 -2.699 1.00 14.40 256 VAL A O 1
ATOM 2090 N N . ARG A 1 256 ? -20.582 30.668 -2.501 1.00 15.45 257 ARG A N 1
ATOM 2091 C CA A ARG A 1 256 ? -20.667 30.656 -1.043 0.70 14.36 257 ARG A CA 1
ATOM 2092 C CA B ARG A 1 256 ? -20.669 30.655 -1.040 0.30 16.03 257 ARG A CA 1
ATOM 2093 C C . ARG A 1 256 ? -22.104 30.494 -0.530 1.00 16.95 257 ARG A C 1
ATOM 2094 O O . ARG A 1 256 ? -22.333 30.323 0.670 1.00 18.75 257 ARG A O 1
ATOM 2109 N N . SER A 1 257 ? -23.059 30.533 -1.446 1.00 17.94 258 SER A N 1
ATOM 2110 C CA . SER A 1 257 ? -24.468 30.361 -1.094 1.00 16.86 258 SER A CA 1
ATOM 2111 C C . SER A 1 257 ? -24.896 28.906 -1.249 1.00 19.58 258 SER A C 1
ATOM 2112 O O . SER A 1 257 ? -26.032 28.544 -0.932 1.00 17.49 258 SER A O 1
ATOM 2115 N N . TRP A 1 258 ? -23.999 28.055 -1.740 1.00 13.94 259 TRP A N 1
ATOM 2116 C CA . TRP A 1 258 ? -24.397 26.651 -1.963 1.00 14.80 259 TRP A CA 1
ATOM 2117 C C . TRP A 1 258 ? -24.551 25.888 -0.657 1.00 17.98 259 TRP A C 1
ATOM 2118 O O . TRP A 1 258 ? -23.870 26.176 0.324 1.00 16.59 259 TRP A O 1
ATOM 2129 N N . PRO A 1 259 ? -25.468 24.903 -0.625 1.00 16.57 260 PRO A N 1
ATOM 2130 C CA . PRO A 1 259 ? -25.704 24.224 0.670 1.00 15.29 260 PRO A CA 1
ATOM 2131 C C . PRO A 1 259 ? -24.606 23.257 1.122 1.00 15.44 260 PRO A C 1
ATOM 2132 O O . PRO A 1 259 ? -23.897 22.660 0.301 1.00 15.87 260 PRO A O 1
ATOM 2136 N N . ASN A 1 260 ? -24.499 23.083 2.437 1.00 15.00 261 ASN A N 1
ATOM 2137 C CA . ASN A 1 260 ? -23.629 22.064 3.006 1.00 16.42 261 ASN A CA 1
ATOM 2138 C C . ASN A 1 260 ? -22.178 22.242 2.554 1.00 15.49 261 ASN A C 1
ATOM 2139 O O . ASN A 1 260 ? -21.483 21.264 2.260 1.00 16.82 261 ASN A O 1
ATOM 2144 N N . LEU A 1 261 ? -21.771 23.501 2.547 1.00 15.34 262 LEU A N 1
ATOM 2145 C CA . LEU A 1 261 ? -20.466 23.910 2.021 1.00 13.55 262 LEU A CA 1
ATOM 2146 C C . LEU A 1 261 ? -19.456 24.250 3.097 1.00 17.93 262 LEU A C 1
ATOM 2147 O O . LEU A 1 261 ? -19.765 24.985 4.035 1.00 17.64 262 LEU A O 1
ATOM 2152 N N . THR A 1 262 ? -18.250 23.697 2.954 1.00 13.74 263 THR A N 1
ATOM 2153 C CA . THR A 1 262 ? -17.098 24.031 3.791 1.00 15.28 263 THR A CA 1
ATOM 2154 C C . THR A 1 262 ? -16.163 24.843 2.911 1.00 18.14 263 THR A C 1
ATOM 2155 O O . THR A 1 262 ? -15.979 24.467 1.762 1.00 15.10 263 THR A O 1
ATOM 2159 N N . GLU A 1 263 ? -15.582 25.935 3.420 1.00 14.82 264 GLU A N 1
ATOM 2160 C CA . GLU A 1 263 ? -14.662 26.735 2.591 1.00 14.08 264 GLU A CA 1
ATOM 2161 C C . GLU A 1 263 ? -13.303 26.830 3.263 1.00 16.27 264 GLU A C 1
ATOM 2162 O O . GLU A 1 263 ? -13.224 27.065 4.472 1.00 16.10 264 GLU A O 1
ATOM 2168 N N . VAL A 1 264 ? -12.252 26.617 2.475 1.00 15.06 265 VAL A N 1
ATOM 2169 C CA A VAL A 1 264 ? -10.878 26.859 2.900 0.50 15.34 265 VAL A CA 1
ATOM 2170 C CA B VAL A 1 264 ? -10.899 26.932 2.916 0.50 15.69 265 VAL A CA 1
ATOM 2171 C C . VAL A 1 264 ? -10.243 27.750 1.835 1.00 14.81 265 VAL A C 1
ATOM 2172 O O . VAL A 1 264 ? -10.503 27.552 0.644 1.00 16.12 265 VAL A O 1
ATOM 2179 N N . THR A 1 265 ? -9.415 28.706 2.246 1.00 12.81 266 THR A N 1
ATOM 2180 C CA . THR A 1 265 ? -8.700 29.518 1.259 1.00 12.00 266 THR A CA 1
ATOM 2181 C C . THR A 1 265 ? -7.224 29.199 1.260 1.00 13.40 266 THR A C 1
ATOM 2182 O O . THR A 1 265 ? -6.622 29.105 2.327 1.00 13.97 266 THR A O 1
ATOM 2186 N N . VAL A 1 266 ? -6.657 29.046 0.064 1.00 11.26 267 VAL A N 1
ATOM 2187 C CA . VAL A 1 266 ? -5.217 28.768 -0.079 1.00 13.64 267 VAL A CA 1
ATOM 2188 C C . VAL A 1 266 ? -4.624 29.743 -1.083 1.00 12.36 267 VAL A C 1
ATOM 2189 O O . VAL A 1 266 ? -5.323 30.263 -1.937 1.00 13.37 267 VAL A O 1
ATOM 2193 N N . ALA A 1 267 ? -3.307 29.969 -1.016 1.00 11.90 268 ALA A N 1
ATOM 2194 C CA . ALA A 1 267 ? -2.669 30.786 -2.048 1.00 12.77 268 ALA A CA 1
ATOM 2195 C C . ALA A 1 267 ? -2.693 30.132 -3.420 1.00 12.56 268 ALA A C 1
ATOM 2196 O O . ALA A 1 267 ? -2.437 28.947 -3.554 1.00 12.93 268 ALA A O 1
ATOM 2198 N N . GLY A 1 268 ? -2.968 30.920 -4.446 1.00 11.70 269 GLY A N 1
ATOM 2199 C CA . GLY A 1 268 ? -2.898 30.396 -5.825 1.00 12.79 269 GLY A CA 1
ATOM 2200 C C . GLY A 1 268 ? -3.558 31.298 -6.829 1.00 11.51 269 GLY A C 1
ATOM 2201 O O . GLY A 1 268 ? -4.405 32.147 -6.483 1.00 12.17 269 GLY A O 1
ATOM 2202 N N . LEU A 1 269 ? -3.160 31.120 -8.086 1.00 11.51 270 LEU A N 1
ATOM 2203 C CA . LEU A 1 269 ? -3.857 31.696 -9.223 1.00 10.19 270 LEU A CA 1
ATOM 2204 C C . LEU A 1 269 ? -4.815 30.618 -9.721 1.00 12.63 270 LEU A C 1
ATOM 2205 O O . LEU A 1 269 ? -5.917 30.507 -9.214 1.00 12.27 270 LEU A O 1
ATOM 2210 N N . HIS A 1 270 ? -4.419 29.846 -10.723 1.00 11.92 271 HIS A N 1
ATOM 2211 C CA . HIS A 1 270 ? -5.338 28.843 -11.267 1.00 12.06 271 HIS A CA 1
ATOM 2212 C C . HIS A 1 270 ? -4.900 27.411 -10.974 1.00 12.07 271 HIS A C 1
ATOM 2213 O O . HIS A 1 270 ? -5.708 26.615 -10.508 1.00 14.17 271 HIS A O 1
ATOM 2220 N N . PHE A 1 271 ? -3.638 27.062 -11.244 1.00 12.73 272 PHE A N 1
ATOM 2221 C CA . PHE A 1 271 ? -3.175 25.682 -10.978 1.00 13.58 272 PHE A CA 1
ATOM 2222 C C . PHE A 1 271 ? -2.693 25.626 -9.568 1.00 13.87 272 PHE A C 1
ATOM 2223 O O . PHE A 1 271 ? -1.520 25.433 -9.293 1.00 13.50 272 PHE A O 1
ATOM 2231 N N . ILE A 1 272 ? -3.636 25.800 -8.656 1.00 12.11 273 ILE A N 1
ATOM 2232 C CA . ILE A 1 272 ? -3.310 26.019 -7.250 1.00 11.35 273 ILE A CA 1
ATOM 2233 C C . ILE A 1 272 ? -2.651 24.830 -6.551 1.00 12.57 273 ILE A C 1
ATOM 2234 O O . ILE A 1 272 ? -2.009 24.976 -5.501 1.00 12.25 273 ILE A O 1
ATOM 2239 N N . GLN A 1 273 ? -2.835 23.645 -7.118 1.00 11.05 274 GLN A N 1
ATOM 2240 C CA . GLN A 1 273 ? -2.185 22.440 -6.626 1.00 12.12 274 GLN A CA 1
ATOM 2241 C C . GLN A 1 273 ? -0.670 22.597 -6.631 1.00 11.64 274 GLN A C 1
ATOM 2242 O O . GLN A 1 273 ? 0.001 21.939 -5.859 1.00 12.82 274 GLN A O 1
ATOM 2248 N N . GLU A 1 274 ? -0.153 23.469 -7.494 1.00 12.20 275 GLU A N 1
ATOM 2249 C CA . GLU A 1 274 ? 1.303 23.678 -7.595 1.00 12.45 275 GLU A CA 1
ATOM 2250 C C . GLU A 1 274 ? 1.804 24.690 -6.570 1.00 14.09 275 GLU A C 1
ATOM 2251 O O . GLU A 1 274 ? 3.008 24.751 -6.284 1.00 16.67 275 GLU A O 1
ATOM 2257 N N . ASP A 1 275 ? 0.900 25.505 -6.017 1.00 12.46 276 ASP A N 1
ATOM 2258 C CA . ASP A 1 275 ? 1.329 26.490 -5.041 1.00 12.19 276 ASP A CA 1
ATOM 2259 C C . ASP A 1 275 ? 1.044 26.095 -3.598 1.00 12.54 276 ASP A C 1
ATOM 2260 O O . ASP A 1 275 ? 1.836 26.389 -2.673 1.00 14.05 276 ASP A O 1
ATOM 2265 N N . SER A 1 276 ? -0.080 25.402 -3.393 1.00 11.01 277 SER A N 1
ATOM 2266 C CA . SER A 1 276 ? -0.504 25.067 -2.051 1.00 11.97 277 SER A CA 1
ATOM 2267 C C . SER A 1 276 ? -0.928 23.599 -1.886 1.00 10.72 277 SER A C 1
ATOM 2268 O O . SER A 1 276 ? -2.002 23.328 -1.324 1.00 11.69 277 SER A O 1
ATOM 2271 N N . PRO A 1 277 ? -0.087 22.639 -2.320 1.00 11.47 278 PRO A N 1
ATOM 2272 C CA . PRO A 1 277 ? -0.512 21.256 -2.246 1.00 11.81 278 PRO A CA 1
ATOM 2273 C C . PRO A 1 277 ? -0.764 20.736 -0.837 1.00 12.98 278 PRO A C 1
ATOM 2274 O O . PRO A 1 277 ? -1.712 19.973 -0.647 1.00 12.55 278 PRO A O 1
ATOM 2278 N N . ASP A 1 278 ? 0.034 21.151 0.139 1.00 11.56 279 ASP A N 1
ATOM 2279 C CA A ASP A 1 278 ? -0.144 20.591 1.473 0.50 13.62 279 ASP A CA 1
ATOM 2280 C CA B ASP A 1 278 ? -0.100 20.637 1.521 0.50 13.14 279 ASP A CA 1
ATOM 2281 C C . ASP A 1 278 ? -1.370 21.177 2.153 1.00 12.82 279 ASP A C 1
ATOM 2282 O O . ASP A 1 278 ? -2.086 20.456 2.875 1.00 15.57 279 ASP A O 1
ATOM 2291 N N . GLU A 1 279 ? -1.629 22.451 1.897 1.00 12.12 280 GLU A N 1
ATOM 2292 C CA . GLU A 1 279 ? -2.853 23.079 2.436 1.00 13.45 280 GLU A CA 1
ATOM 2293 C C . GLU A 1 279 ? -4.093 22.442 1.820 1.00 16.11 280 GLU A C 1
ATOM 2294 O O . GLU A 1 279 ? -5.073 22.173 2.528 1.00 13.88 280 GLU A O 1
ATOM 2300 N N . ILE A 1 280 ? -4.057 22.208 0.509 1.00 12.17 281 ILE A N 1
ATOM 2301 C CA . ILE A 1 280 ? -5.182 21.539 -0.171 1.00 10.47 281 ILE A CA 1
ATOM 2302 C C . ILE A 1 280 ? -5.334 20.095 0.334 1.00 14.18 281 ILE A C 1
ATOM 2303 O O . ILE A 1 280 ? -6.436 19.664 0.684 1.00 13.84 281 ILE A O 1
ATOM 2308 N N . GLY A 1 281 ? -4.234 19.341 0.378 1.00 12.94 282 GLY A N 1
ATOM 2309 C CA . GLY A 1 281 ? -4.305 17.949 0.827 1.00 12.88 282 GLY A CA 1
ATOM 2310 C C . GLY A 1 281 ? -4.863 17.812 2.240 1.00 12.43 282 GLY A C 1
ATOM 2311 O O . GLY A 1 281 ? -5.729 16.955 2.463 1.00 14.65 282 GLY A O 1
ATOM 2312 N N . ALA A 1 282 ? -4.376 18.640 3.159 1.00 15.72 283 ALA A N 1
ATOM 2313 C CA . ALA A 1 282 ? -4.803 18.622 4.554 1.00 13.39 283 ALA A CA 1
ATOM 2314 C C . ALA A 1 282 ? -6.272 18.995 4.659 1.00 16.10 283 ALA A C 1
ATOM 2315 O O . ALA A 1 282 ? -7.018 18.360 5.420 1.00 15.87 283 ALA A O 1
ATOM 2317 N N . ALA A 1 283 ? -6.697 19.999 3.882 1.00 12.86 284 ALA A N 1
ATOM 2318 C CA . ALA A 1 283 ? -8.119 20.395 3.889 1.00 15.41 284 ALA A CA 1
ATOM 2319 C C . ALA A 1 283 ? -9.002 19.273 3.378 1.00 13.24 284 ALA A C 1
ATOM 2320 O O . ALA A 1 283 ? -10.035 18.958 4.010 1.00 14.69 284 ALA A O 1
ATOM 2322 N N . VAL A 1 284 ? -8.622 18.652 2.265 1.00 11.71 285 VAL A N 1
ATOM 2323 C CA . VAL A 1 284 ? -9.402 17.527 1.730 1.00 13.80 285 VAL A CA 1
ATOM 2324 C C . VAL A 1 284 ? -9.436 16.347 2.715 1.00 13.83 285 VAL A C 1
ATOM 2325 O O . VAL A 1 284 ? -10.504 15.724 2.912 1.00 14.25 285 VAL A O 1
ATOM 2329 N N . ARG A 1 285 ? -8.284 16.032 3.332 1.00 12.82 286 ARG A N 1
ATOM 2330 C CA A ARG A 1 285 ? -8.202 14.934 4.300 0.50 12.93 286 ARG A CA 1
ATOM 2331 C CA B ARG A 1 285 ? -8.219 14.914 4.273 0.50 13.19 286 ARG A CA 1
ATOM 2332 C C . ARG A 1 285 ? -9.129 15.179 5.477 1.00 13.77 286 ARG A C 1
ATOM 2333 O O . ARG A 1 285 ? -9.874 14.288 5.869 1.00 15.27 286 ARG A O 1
ATOM 2348 N N . ASP A 1 286 ? -9.077 16.394 6.024 1.00 15.27 287 ASP A N 1
ATOM 2349 C CA . ASP A 1 286 ? -9.836 16.721 7.255 1.00 15.47 287 ASP A CA 1
ATOM 2350 C C . ASP A 1 286 ? -11.329 16.769 6.993 1.00 17.75 287 ASP A C 1
ATOM 2351 O O . ASP A 1 286 ? -12.127 16.286 7.802 1.00 18.32 287 ASP A O 1
ATOM 2356 N N . TRP A 1 287 ? -11.683 17.284 5.818 1.00 14.70 288 TRP A N 1
ATOM 2357 C CA . TRP A 1 287 ? -13.086 17.371 5.429 1.00 15.25 288 TRP A CA 1
ATOM 2358 C C . TRP A 1 287 ? -13.636 15.973 5.136 1.00 15.98 288 TRP A C 1
ATOM 2359 O O . TRP A 1 287 ? -14.735 15.606 5.624 1.00 16.97 288 TRP A O 1
ATOM 2370 N N . HIS A 1 288 ? -12.906 15.187 4.343 1.00 15.22 289 HIS A N 1
ATOM 2371 C CA . HIS A 1 288 ? -13.299 13.811 4.040 1.00 14.01 289 HIS A CA 1
ATOM 2372 C C . HIS A 1 288 ? -13.446 12.975 5.316 1.00 16.42 289 HIS A C 1
ATOM 2373 O O . HIS A 1 288 ? -14.338 12.129 5.392 1.00 18.00 289 HIS A O 1
ATOM 2380 N N . ALA A 1 289 ? -12.589 13.213 6.302 1.00 16.25 290 ALA A N 1
ATOM 2381 C CA . ALA A 1 289 ? -12.656 12.442 7.555 1.00 19.96 290 ALA A CA 1
ATOM 2382 C C . ALA A 1 289 ? -13.930 12.762 8.356 1.00 22.83 290 ALA A C 1
ATOM 2383 O O . ALA A 1 289 ? -14.379 11.934 9.142 1.00 26.45 290 ALA A O 1
ATOM 2385 N N . SER A 1 290 ? -14.471 13.962 8.155 1.00 19.31 291 SER A N 1
ATOM 2386 C CA . SER A 1 290 ? -15.661 14.486 8.860 1.00 21.98 291 SER A CA 1
ATOM 2387 C C . SER A 1 290 ? -16.989 14.105 8.194 1.00 25.16 291 SER A C 1
ATOM 2388 O O . SER A 1 290 ? -18.050 14.534 8.659 1.00 28.17 291 SER A O 1
ATOM 2391 N N . LEU A 1 291 ? -16.929 13.340 7.105 1.00 23.24 292 LEU A N 1
ATOM 2392 C CA . LEU A 1 291 ? -18.137 12.983 6.364 1.00 19.96 292 LEU A CA 1
ATOM 2393 C C . LEU A 1 291 ? -18.815 11.709 6.858 1.00 29.04 292 LEU A C 1
ATOM 2394 O O . LEU A 1 291 ? -18.267 10.930 7.628 1.00 33.51 292 LEU A O 1
#

Foldseek 3Di:
DQDPLNQWDWDQAVNWIKIKHKDDAAAEEEEFEDPPAFLLLCVLQVVLCHPVHIYMTIGFDLHQPTDHDPPFDLVPQALVVSLRRVVRVCVVVVNQAQYEYEAAASRQLNVLLVCLVRVRRYQEYEYENHLQAAAQALVPAFPVCSVVLVCLLDPNVLCCPLPVNCCLVPVVCVWWPDDDDPVSSCSSCVQVVHHHRSRVNNSNSSNNRHHNCPPVVSNVSSVVSNVVQQPDQRAYEYAYEVVETNCHDPNVVVNVNGHNYDYDYDYTYGSCCVVPSPVNSNSCSVVSVVD

Nearest PDB structures (foldseek):
  4brz-assembly1_B  TM=9.992E-01  e=2.681E-57  Paracoccaceae
  4h77-assembly1_A  TM=9.948E-01  e=1.373E-44  Sphingobium sp. MI1205
  4h7d-assembly1_A  TM=9.951E-01  e=2.900E-44  Sphingobium sp. MI1205
  4h7i-assembly1_A  TM=9.955E-01  e=3.446E-44  Sphingobium sp. MI1205
  1d07-assembly1_A  TM=9.956E-01  e=6.870E-44  Sphingomonas paucimobilis

B-factor: mean 21.6, std 10.79, range [8.64, 101.28]

InterPro domains:
  IPR000073 Alpha/beta hydrolase fold-1 [PF00561] (28-277)
  IPR000639 Epoxide hydrolase-like [PR00412] (33-51)
  IPR000639 Epoxide hydrolase-like [PR00412] (101-114)
  IPR000639 Epoxide hydrolase-like [PR00412] (234-250)
  IPR000639 Epoxide hydrolase-like [PR00412] (265-287)
  IPR029058 Alpha/Beta hydrolase fold [G3DSA:3.40.50.1820] (1-288)
  IPR029058 Alpha/Beta hydrolase fold [SSF53474] (7-287)

Organism: NCBI:txid31989